Protein AF-A0A8H8UAR2-F1 (afdb_monomer)

Organism: NCBI:txid602034

Sequence (185 aa):
MPRSSLPTLIGLRATTAPVPSLASTFLISNFIYAYVILSTRFIKRRYEFDHNDSPREDVASMGREGKLSAQQLAMVKRWEGAHTNAVEGYTVFVAGVLLGLHAGVPTQTLNGLMAIYSLARIGFGISYIAIQSKEKSWLRTLFWWTGNISCITMMVRAGKKIIGIEHSSSVTEDDSMIQRKTQKM

Foldseek 3Di:
DDDDDPCQQQQVDDDPDAHDACLVVLLVVLCCVQVPVLDLQVVCVVLVQCDPVCNPCSLVVCVVVVSDDPVSSVLSVLSVVLNVLSVVLSVLQNVLLVLLVVLVPRRNLSSNLSVQLVVLSVQLNCLSRPDPDPVSNCSNVVSSVSNNVSSVVSNVSSVCSVVCVVVVVVVVVVVVVVVVVVVVD

InterPro domains:
  IPR001129 Membrane-associated, eicosanoid/glutathione metabolism (MAPEG) protein [PF01124] (31-158)
  IPR023352 Membrane associated eicosanoid/glutathione metabolism-like domain superfamily [G3DSA:1.20.120.550] (19-160)
  IPR023352 Membrane associated eicosanoid/glutathione metabolism-like domain superfamily [SSF161084] (25-157)

Nearest PDB structures (foldseek):
  5bqg-assembly1_A  TM=6.633E-01  e=1.495E-02  Homo sapiens
  4bpm-assembly1_A  TM=6.628E-01  e=1.721E-02  Homo sapiens
  6gy8-assembly2_B  TM=3.531E-01  e=3.633E+00  Xenorhabdus nematophila ATCC 19061

pLDDT: mean 86.18, std 12.28, range [48.06, 98.69]

Solvent-accessible surface area (backbone atoms only — not comparable to full-atom values): 10027 Å² total; per-residue (Å²): 130,90,79,78,52,70,51,42,47,37,49,78,36,93,73,91,67,92,58,76,74,50,61,68,60,52,55,53,50,51,45,45,43,25,67,54,70,37,35,52,61,64,61,29,50,76,69,75,54,64,46,88,90,50,66,82,49,42,74,67,51,39,76,75,70,63,83,50,55,74,67,55,49,53,42,53,53,30,35,45,53,41,19,55,53,35,50,60,50,44,55,53,42,52,52,16,50,53,44,16,59,72,43,63,46,59,42,33,59,52,30,27,35,54,50,49,25,52,54,18,52,53,52,21,44,52,39,45,52,72,56,83,51,77,88,62,49,58,55,29,53,51,23,49,48,52,24,51,52,30,27,51,49,33,40,53,53,13,50,36,43,70,74,42,54,62,61,54,54,57,51,54,51,51,53,53,52,52,54,57,55,64,74,73,112

Mean predicted aligned error: 8.56 Å

Radius of gyration: 22.48 Å; Cα contacts (8 Å, |Δi|>4): 171; chains: 1; bounding box: 52×40×75 Å

Secondary structure (DSSP, 8-state):
-PPPPHHHHTTSS--SSPPPP-HHHHHHHHHIIIIIIT-THHHHHHTT---SSSTTTHHHHHHHH--S-HHHHHHHHHHHHHHHHHHHHHHHHHHHHHHHHHTT--HHHHHHHHHHHHHHHHHHHHHHHH---GGGTHHHHHHHHHHHHHHHHHHHHHHHHHTTHHHHHHHHHHHHHHHHHHTT-

Structure (mmCIF, N/CA/C/O backbone):
data_AF-A0A8H8UAR2-F1
#
_entry.id   AF-A0A8H8UAR2-F1
#
loop_
_atom_site.group_PDB
_atom_site.id
_atom_site.type_symbol
_atom_site.label_atom_id
_atom_site.label_alt_id
_atom_site.label_comp_id
_atom_site.label_asym_id
_atom_site.label_entity_id
_atom_site.label_seq_id
_atom_site.pdbx_PDB_ins_code
_atom_site.Cartn_x
_atom_site.Cartn_y
_atom_site.Cartn_z
_atom_site.occupancy
_atom_site.B_iso_or_equiv
_atom_site.auth_seq_id
_atom_site.auth_comp_id
_atom_site.auth_asym_id
_atom_site.auth_atom_id
_atom_site.pdbx_PDB_model_num
ATOM 1 N N . MET A 1 1 ? -30.685 4.389 3.654 1.00 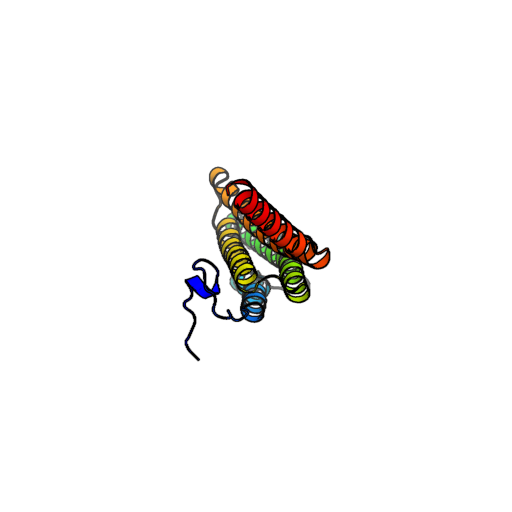48.06 1 MET A N 1
ATOM 2 C CA . MET A 1 1 ? -29.646 4.675 4.669 1.00 48.06 1 MET A CA 1
ATOM 3 C C . MET A 1 1 ? -28.873 5.915 4.240 1.00 48.06 1 MET A C 1
ATOM 5 O O . MET A 1 1 ? -28.516 5.981 3.066 1.00 48.06 1 MET A O 1
ATOM 9 N N . PRO A 1 2 ? -28.655 6.905 5.120 1.00 57.84 2 PRO A N 1
ATOM 10 C CA . PRO A 1 2 ? -27.836 8.071 4.791 1.00 57.84 2 PRO A CA 1
ATOM 11 C C . PRO A 1 2 ? -26.411 7.626 4.428 1.00 57.84 2 PRO A C 1
ATOM 13 O O . PRO A 1 2 ? -25.810 6.816 5.132 1.00 57.84 2 PRO A O 1
ATOM 16 N N . ARG A 1 3 ? -25.881 8.112 3.298 1.00 73.06 3 ARG A N 1
ATOM 17 C CA . ARG A 1 3 ? -24.515 7.803 2.852 1.00 73.06 3 ARG A CA 1
ATOM 18 C C . ARG A 1 3 ? -23.517 8.583 3.707 1.00 73.06 3 ARG A C 1
ATOM 20 O O . ARG A 1 3 ? -23.546 9.811 3.717 1.00 73.06 3 ARG A O 1
ATOM 27 N N . SER A 1 4 ? -22.624 7.885 4.404 1.00 80.12 4 SER A N 1
ATOM 28 C CA . SER A 1 4 ? -21.499 8.515 5.101 1.00 80.12 4 SER A CA 1
ATOM 29 C C . SER A 1 4 ? -20.566 9.195 4.093 1.00 80.12 4 SER A C 1
ATOM 31 O O . SER A 1 4 ? -20.253 8.629 3.046 1.00 80.12 4 SER A O 1
ATOM 33 N N . SER A 1 5 ? -20.110 10.411 4.403 1.00 87.00 5 SER A N 1
ATOM 34 C CA . SER A 1 5 ? -19.168 11.146 3.547 1.00 87.00 5 SER A CA 1
ATOM 35 C C . SER A 1 5 ? -17.786 10.475 3.507 1.00 87.00 5 SER A C 1
ATOM 37 O O . SER A 1 5 ? -17.386 9.840 4.485 1.00 87.00 5 SER A O 1
ATOM 39 N N . LEU A 1 6 ? -17.026 10.645 2.415 1.00 83.69 6 LEU A N 1
ATOM 40 C CA . LEU A 1 6 ? -15.691 10.045 2.270 1.00 83.69 6 LEU A CA 1
ATOM 41 C C . LEU A 1 6 ? -14.748 10.379 3.444 1.00 83.69 6 LEU A C 1
ATOM 43 O O . LEU A 1 6 ? -14.190 9.435 3.997 1.00 83.69 6 LEU A O 1
ATOM 47 N N . PRO A 1 7 ? -14.626 11.641 3.915 1.00 83.56 7 PRO A N 1
ATOM 48 C CA . PRO A 1 7 ? -13.791 11.960 5.077 1.00 83.56 7 PRO A CA 1
ATOM 49 C C . PRO A 1 7 ? -14.190 11.193 6.343 1.00 83.56 7 PRO A C 1
ATOM 51 O O . PRO A 1 7 ? -13.331 10.813 7.134 1.00 83.56 7 PRO A O 1
ATOM 54 N N . THR A 1 8 ? -15.483 10.917 6.531 1.00 80.69 8 THR A N 1
ATOM 55 C CA . THR A 1 8 ? -15.971 10.085 7.638 1.00 80.69 8 THR A CA 1
ATOM 56 C C . THR A 1 8 ? -15.565 8.624 7.456 1.00 80.69 8 THR A C 1
ATOM 58 O O . THR A 1 8 ? -15.069 8.011 8.401 1.00 80.69 8 THR A O 1
ATOM 61 N N . LEU A 1 9 ? -15.729 8.081 6.244 1.00 83.31 9 LEU A N 1
ATOM 62 C CA . LEU A 1 9 ? -15.425 6.684 5.927 1.00 83.31 9 LEU A CA 1
ATOM 63 C C . LEU A 1 9 ? -13.958 6.327 6.185 1.00 83.31 9 LEU A C 1
ATOM 65 O O . LEU A 1 9 ? -13.696 5.246 6.703 1.00 83.31 9 LEU A O 1
ATOM 69 N N . ILE A 1 10 ? -13.026 7.227 5.861 1.00 85.56 10 ILE A N 1
ATOM 70 C CA . ILE A 1 10 ? -11.576 7.005 6.021 1.00 85.56 10 ILE A CA 1
ATOM 71 C C . ILE A 1 10 ? -10.995 7.574 7.325 1.00 85.56 10 ILE A C 1
ATOM 73 O O . ILE A 1 10 ? -9.782 7.581 7.502 1.00 85.56 10 ILE A O 1
ATOM 77 N N . GLY A 1 11 ? -11.835 8.070 8.238 1.00 81.81 11 GLY A N 1
ATOM 78 C CA . GLY A 1 11 ? -11.387 8.518 9.561 1.00 81.81 11 GLY A CA 1
ATOM 79 C C . GLY A 1 11 ? -10.782 9.916 9.648 1.00 81.81 11 GLY A C 1
ATOM 80 O O . GLY A 1 11 ? -10.228 10.262 10.685 1.00 81.81 11 GLY A O 1
ATOM 81 N N . LEU A 1 12 ? -10.933 10.747 8.615 1.00 83.75 12 LEU A N 1
ATOM 82 C CA . LEU A 1 12 ? -10.554 12.166 8.657 1.00 83.75 12 LEU A CA 1
ATOM 83 C C . LEU A 1 12 ? -11.593 13.046 9.372 1.00 83.75 12 LEU A C 1
ATOM 85 O O . LEU A 1 12 ? -11.298 14.184 9.726 1.00 83.75 12 LEU A O 1
ATOM 89 N N . ARG A 1 13 ? -12.814 12.540 9.584 1.00 87.62 13 ARG A N 1
ATOM 90 C CA . ARG A 1 13 ? -13.872 13.218 10.345 1.00 87.62 13 ARG A CA 1
ATOM 91 C C . ARG A 1 13 ? -14.471 12.274 11.380 1.00 87.62 13 ARG A C 1
ATOM 93 O O . ARG A 1 13 ? -15.031 11.243 11.009 1.00 87.62 13 ARG A O 1
ATOM 100 N N . ALA A 1 14 ? -14.416 12.659 12.654 1.00 81.75 14 ALA A N 1
ATOM 101 C CA . ALA A 1 14 ? -15.037 11.908 13.741 1.00 81.75 14 ALA A CA 1
ATOM 102 C C . ALA A 1 14 ? -16.555 11.768 13.536 1.00 81.75 14 ALA A C 1
ATOM 104 O O . ALA A 1 14 ? -17.223 12.673 13.028 1.00 81.75 14 ALA A O 1
ATOM 105 N N . THR A 1 15 ? -17.102 10.619 13.924 1.00 82.75 15 THR A N 1
ATOM 106 C CA . THR A 1 15 ? -18.542 10.370 13.920 1.00 8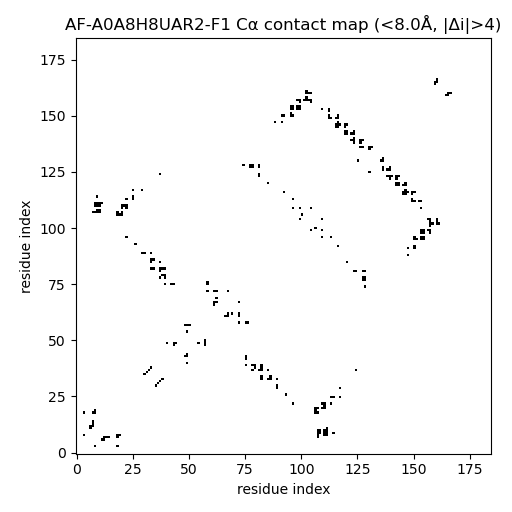2.75 15 THR A CA 1
ATOM 107 C C . THR A 1 15 ? -18.908 9.387 15.023 1.00 82.75 15 THR A C 1
ATOM 109 O O . THR A 1 15 ? -18.123 8.506 15.358 1.00 82.75 15 THR A O 1
ATOM 112 N N . THR A 1 16 ? -20.107 9.541 15.573 1.00 80.06 16 THR A N 1
ATOM 113 C CA . THR A 1 16 ? -20.726 8.575 16.489 1.00 80.06 16 THR A CA 1
ATOM 114 C C . THR A 1 16 ? -21.615 7.575 15.749 1.00 80.06 16 THR A C 1
ATOM 116 O O . THR A 1 16 ? -22.054 6.588 16.333 1.00 80.06 16 THR A O 1
ATOM 119 N N . ALA A 1 17 ? -2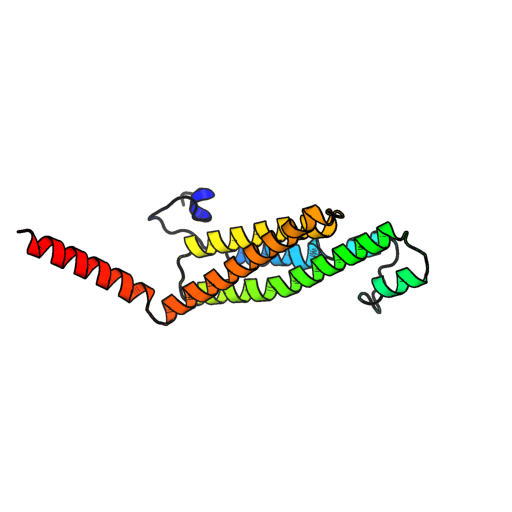1.884 7.811 14.459 1.00 83.31 17 ALA A N 1
ATOM 120 C CA . ALA A 1 17 ? -22.664 6.903 13.638 1.00 83.31 17 ALA A CA 1
ATOM 121 C C . ALA A 1 17 ? -21.827 5.671 13.246 1.00 83.31 17 ALA A C 1
ATOM 123 O O . ALA A 1 17 ? -20.627 5.805 12.985 1.00 83.31 17 ALA A O 1
ATOM 124 N N . PRO A 1 18 ? -22.442 4.480 13.132 1.00 83.19 18 PRO A N 1
ATOM 125 C CA . PRO A 1 18 ? -21.759 3.297 12.625 1.00 83.19 18 PRO A CA 1
ATOM 126 C C . PRO A 1 18 ? -21.147 3.546 11.239 1.00 83.19 18 PRO A C 1
ATOM 128 O O . PRO A 1 18 ? -21.834 3.978 10.311 1.00 83.19 18 PRO A O 1
ATOM 131 N N . VAL A 1 19 ? -19.851 3.261 11.095 1.00 89.25 19 VAL A N 1
ATOM 132 C CA . VAL A 1 19 ? -19.117 3.375 9.826 1.00 89.25 19 VAL A CA 1
ATOM 133 C C . VAL A 1 19 ? -18.970 1.981 9.210 1.00 89.25 19 VAL A C 1
ATOM 135 O O . VAL A 1 19 ? -18.472 1.081 9.893 1.00 89.25 19 VAL A O 1
ATOM 138 N N . PRO A 1 20 ? -19.369 1.770 7.941 1.00 92.38 20 PRO A N 1
ATOM 139 C CA . PRO A 1 20 ? -19.205 0.480 7.281 1.00 92.38 20 PRO A CA 1
ATOM 140 C C . PRO A 1 20 ? -17.726 0.159 7.027 1.00 92.38 20 PRO A C 1
ATOM 142 O O . PRO A 1 20 ? -16.903 1.048 6.779 1.00 92.38 20 PRO A O 1
ATOM 145 N N . SER A 1 21 ? -17.388 -1.130 7.067 1.00 94.62 21 SER A N 1
ATOM 146 C CA . SER A 1 21 ? -16.035 -1.600 6.757 1.00 94.62 21 SER A CA 1
ATOM 147 C C . SER A 1 21 ? -15.779 -1.560 5.259 1.00 94.62 21 SER A C 1
ATOM 149 O O . SER A 1 21 ? -16.590 -2.040 4.472 1.00 94.62 21 SER A O 1
ATOM 151 N N . LEU A 1 22 ? -14.630 -1.005 4.871 1.00 96.19 22 LEU A N 1
ATOM 152 C CA . LEU A 1 22 ? -14.168 -0.961 3.482 1.00 96.19 22 LEU A CA 1
ATOM 153 C C . LEU A 1 22 ? -13.131 -2.050 3.175 1.00 96.19 22 LEU A C 1
ATOM 155 O O . LEU A 1 22 ? -12.478 -1.999 2.133 1.00 96.19 22 LEU A O 1
ATOM 159 N N . ALA A 1 23 ? -12.964 -3.032 4.066 1.00 97.31 23 ALA A N 1
ATOM 160 C CA . ALA A 1 23 ? -11.901 -4.026 3.962 1.00 97.31 23 ALA A CA 1
ATOM 161 C C . ALA A 1 23 ? -11.918 -4.792 2.635 1.00 97.31 23 ALA A C 1
ATOM 163 O O . ALA A 1 23 ? -10.900 -4.827 1.951 1.00 97.31 23 ALA A O 1
ATOM 164 N N . SER A 1 24 ? -13.066 -5.336 2.218 1.00 97.44 24 SER A N 1
ATOM 165 C CA . SER A 1 24 ? -13.176 -6.063 0.944 1.00 97.44 24 SER A CA 1
ATOM 166 C C . SER A 1 24 ? -12.794 -5.187 -0.248 1.00 97.44 24 SER A C 1
ATOM 168 O O . SER A 1 24 ? -12.046 -5.625 -1.119 1.00 97.44 24 SER A O 1
ATOM 170 N N . THR A 1 25 ? -13.237 -3.926 -0.256 1.00 97.00 25 THR A N 1
ATOM 171 C CA . THR A 1 25 ? -12.891 -2.959 -1.304 1.00 97.00 25 THR A CA 1
ATOM 172 C C . THR A 1 25 ? -11.384 -2.752 -1.376 1.00 97.00 25 THR A C 1
ATOM 174 O O . THR A 1 25 ? -10.802 -2.855 -2.455 1.00 97.00 25 THR A O 1
ATOM 177 N N . PHE A 1 26 ? -10.726 -2.510 -0.241 1.00 98.31 26 PHE A N 1
ATOM 178 C CA . PHE A 1 26 ? -9.280 -2.301 -0.208 1.00 98.31 26 PHE A CA 1
ATOM 179 C C . PHE A 1 26 ? -8.471 -3.566 -0.515 1.00 98.31 26 PHE A C 1
ATOM 181 O O . PHE A 1 26 ? -7.459 -3.472 -1.209 1.00 98.31 26 PHE A O 1
ATOM 188 N N . LEU A 1 27 ? -8.909 -4.742 -0.059 1.00 98.62 27 LEU A N 1
ATOM 189 C CA . LEU A 1 27 ? -8.271 -6.025 -0.365 1.00 98.62 27 LEU A CA 1
ATOM 190 C C . LEU A 1 27 ? -8.308 -6.324 -1.867 1.00 98.62 27 LEU A C 1
ATOM 192 O O . LEU A 1 27 ? -7.272 -6.664 -2.438 1.00 98.62 27 LEU A O 1
ATOM 196 N N . ILE A 1 28 ? -9.465 -6.139 -2.512 1.00 98.50 28 ILE A N 1
ATOM 197 C CA . ILE A 1 28 ? -9.631 -6.334 -3.960 1.00 98.50 28 ILE A CA 1
ATOM 198 C C . ILE A 1 28 ? -8.832 -5.284 -4.737 1.00 98.50 28 ILE A C 1
ATOM 200 O O . ILE A 1 28 ? -8.112 -5.619 -5.674 1.00 98.50 28 ILE A O 1
ATOM 204 N N . SER A 1 29 ? -8.903 -4.015 -4.329 1.00 97.94 29 SER A N 1
ATOM 205 C CA . SER A 1 29 ? -8.221 -2.924 -5.036 1.00 97.94 29 SER A CA 1
ATOM 206 C C . SER A 1 29 ? -6.700 -3.090 -5.002 1.00 97.94 29 SER A C 1
ATOM 208 O O . SER A 1 29 ? -6.041 -2.941 -6.028 1.00 97.94 29 SER A O 1
ATOM 210 N N . ASN A 1 30 ? -6.133 -3.457 -3.847 1.00 98.25 30 ASN A N 1
ATOM 211 C CA . ASN A 1 30 ? -4.695 -3.706 -3.730 1.00 98.25 30 ASN A CA 1
ATOM 212 C C . ASN A 1 30 ? -4.267 -5.010 -4.414 1.00 98.25 30 ASN A C 1
ATOM 214 O O . ASN A 1 30 ? -3.155 -5.063 -4.935 1.00 98.25 30 ASN A O 1
ATOM 218 N N . PHE A 1 31 ? -5.141 -6.022 -4.486 1.00 98.25 31 PHE A N 1
ATOM 219 C CA . PHE A 1 31 ? -4.892 -7.210 -5.304 1.00 98.25 31 PHE A CA 1
ATOM 220 C C . PHE A 1 31 ? -4.763 -6.833 -6.782 1.00 98.25 31 PHE A C 1
ATOM 222 O O . PHE A 1 31 ? -3.753 -7.133 -7.412 1.00 98.25 31 PHE A O 1
ATOM 229 N N . ILE A 1 32 ? -5.751 -6.114 -7.324 1.00 97.62 32 ILE A N 1
ATOM 230 C CA . ILE A 1 32 ? -5.733 -5.653 -8.718 1.00 97.62 32 ILE A CA 1
ATOM 231 C C . ILE A 1 32 ? -4.491 -4.792 -8.967 1.00 97.62 32 ILE A C 1
ATOM 233 O O . ILE A 1 32 ? -3.793 -4.983 -9.960 1.00 97.62 32 ILE A O 1
ATOM 237 N N . TYR A 1 33 ? -4.158 -3.887 -8.047 1.00 96.44 33 TYR A N 1
ATOM 238 C CA . TYR A 1 33 ? -2.961 -3.064 -8.168 1.00 96.44 33 TYR A CA 1
ATOM 239 C C . TYR A 1 33 ? -1.670 -3.896 -8.246 1.00 96.44 33 TYR A C 1
ATOM 241 O O . TYR A 1 33 ? -0.880 -3.724 -9.175 1.00 96.44 33 TYR A O 1
ATOM 249 N N . ALA A 1 34 ? -1.461 -4.817 -7.301 1.00 96.00 34 ALA A N 1
ATOM 250 C CA . ALA A 1 34 ? -0.233 -5.601 -7.219 1.00 96.00 34 ALA A CA 1
ATOM 251 C C . ALA A 1 34 ? -0.116 -6.634 -8.350 1.00 96.00 34 ALA A C 1
ATOM 253 O O . ALA A 1 34 ? 0.927 -6.711 -8.997 1.00 96.00 34 ALA A O 1
ATOM 254 N N . TYR A 1 35 ? -1.178 -7.404 -8.601 1.00 94.81 35 TYR A N 1
ATOM 255 C CA . TYR A 1 35 ? -1.151 -8.565 -9.494 1.00 94.81 35 TYR A CA 1
ATOM 256 C C . TYR A 1 35 ? -1.514 -8.244 -10.942 1.00 94.81 35 TYR A C 1
ATOM 258 O O . TYR A 1 35 ? -1.079 -8.962 -11.842 1.00 94.81 35 TYR A O 1
ATOM 266 N N . VAL A 1 36 ? -2.285 -7.180 -11.182 1.00 93.38 36 VAL A N 1
ATOM 267 C CA . VAL A 1 36 ? -2.739 -6.807 -12.529 1.00 93.38 36 VAL A CA 1
ATOM 268 C C . VAL A 1 36 ? -2.015 -5.556 -13.010 1.00 93.38 36 VAL A C 1
ATOM 270 O O . VAL A 1 36 ? -1.267 -5.633 -13.978 1.00 93.38 36 VAL A O 1
ATOM 273 N N . ILE A 1 37 ? -2.170 -4.420 -12.326 1.00 93.44 37 ILE A N 1
ATOM 274 C CA . ILE A 1 37 ? -1.655 -3.124 -12.807 1.00 93.44 37 ILE A CA 1
ATOM 275 C C . ILE A 1 37 ? -0.126 -3.114 -12.869 1.00 93.44 37 ILE A C 1
ATOM 277 O O . ILE A 1 37 ? 0.451 -2.718 -13.878 1.00 93.44 37 ILE A O 1
ATOM 281 N N . LEU A 1 38 ? 0.545 -3.569 -11.808 1.00 92.81 38 LEU A N 1
ATOM 282 C CA . LEU A 1 38 ? 2.006 -3.630 -11.785 1.00 92.81 38 LEU A CA 1
ATOM 283 C C . LEU A 1 38 ? 2.583 -4.840 -12.524 1.00 92.81 38 LEU A C 1
ATOM 285 O O . LEU A 1 38 ? 3.802 -4.940 -12.627 1.00 92.81 38 LEU A O 1
ATOM 289 N N . SER A 1 39 ? 1.753 -5.736 -13.065 1.00 90.50 39 SER A N 1
ATOM 290 C CA . SER A 1 39 ? 2.240 -6.909 -13.787 1.00 90.50 39 SER A CA 1
ATOM 291 C C . SER A 1 39 ? 3.175 -6.512 -14.926 1.00 90.50 39 SER A C 1
ATOM 293 O O . SER A 1 39 ? 2.831 -5.705 -15.794 1.00 90.50 39 SER A O 1
ATOM 295 N N . THR A 1 40 ? 4.353 -7.132 -14.973 1.00 85.81 40 THR A N 1
ATOM 296 C CA . THR A 1 40 ? 5.304 -6.911 -16.066 1.00 85.81 40 THR A CA 1
ATOM 297 C C . THR A 1 40 ? 4.850 -7.543 -17.378 1.00 85.81 40 THR A C 1
ATOM 299 O O . THR A 1 40 ? 5.408 -7.223 -18.423 1.00 85.81 40 THR A O 1
ATOM 302 N N . ARG A 1 41 ? 3.805 -8.380 -17.377 1.00 83.75 41 ARG A N 1
ATOM 303 C CA . ARG A 1 41 ? 3.300 -9.026 -18.599 1.00 83.75 41 ARG A CA 1
ATOM 304 C C . ARG A 1 41 ? 2.916 -8.015 -19.676 1.00 83.75 41 ARG A C 1
ATOM 306 O O . ARG A 1 41 ? 3.240 -8.210 -20.840 1.00 83.75 41 ARG A O 1
ATOM 313 N N . PHE A 1 42 ? 2.300 -6.893 -19.304 1.00 83.12 42 PHE A N 1
ATOM 314 C CA . PHE A 1 42 ? 1.927 -5.863 -20.278 1.00 83.12 42 PHE A CA 1
ATOM 315 C C . PHE A 1 42 ? 3.143 -5.250 -20.975 1.00 83.12 42 PHE A C 1
ATOM 317 O O . PHE A 1 42 ? 3.144 -5.102 -22.197 1.00 83.12 42 PHE A O 1
ATOM 324 N N . ILE A 1 43 ? 4.196 -4.932 -20.215 1.00 82.25 43 ILE A N 1
ATOM 325 C CA . ILE A 1 43 ? 5.405 -4.333 -20.785 1.00 82.25 43 ILE A CA 1
ATOM 326 C C . ILE A 1 43 ? 6.223 -5.363 -21.578 1.00 82.25 43 ILE A C 1
ATOM 328 O O . ILE A 1 43 ? 6.735 -5.033 -22.644 1.00 82.25 43 ILE A O 1
ATOM 332 N N . LYS A 1 44 ? 6.273 -6.621 -21.122 1.00 82.56 44 LYS A N 1
ATOM 333 C CA . LYS A 1 44 ? 6.924 -7.732 -21.834 1.00 82.56 44 LYS A CA 1
ATOM 334 C C . LYS A 1 44 ? 6.252 -8.000 -23.183 1.00 82.56 44 LYS A C 1
ATOM 336 O O . LYS A 1 44 ? 6.936 -8.100 -24.196 1.00 82.56 44 LYS A O 1
ATOM 341 N N . ARG A 1 45 ? 4.913 -7.985 -23.231 1.00 84.56 45 ARG A N 1
ATOM 342 C CA . ARG A 1 45 ? 4.145 -8.091 -24.485 1.00 84.56 45 ARG A CA 1
ATOM 343 C C . ARG A 1 45 ? 4.391 -6.922 -25.421 1.00 84.56 45 ARG A C 1
ATOM 345 O O . ARG A 1 45 ? 4.556 -7.128 -26.615 1.00 84.56 45 ARG A O 1
ATOM 352 N N . ARG A 1 46 ? 4.444 -5.695 -24.891 1.00 83.25 46 ARG A N 1
ATOM 353 C CA . ARG A 1 46 ? 4.683 -4.484 -25.695 1.00 83.25 46 ARG A CA 1
ATOM 354 C C . ARG A 1 46 ? 6.027 -4.510 -26.429 1.00 83.25 46 ARG A C 1
ATOM 356 O O . ARG A 1 46 ? 6.150 -3.859 -27.465 1.00 83.25 46 ARG A O 1
ATOM 363 N N . TYR A 1 47 ? 7.007 -5.207 -25.873 1.00 82.94 47 TYR A N 1
ATOM 364 C CA . TYR A 1 47 ? 8.345 -5.376 -26.430 1.00 82.94 47 TYR A CA 1
ATOM 365 C C . TYR A 1 47 ? 8.575 -6.777 -27.027 1.00 82.94 47 TYR A C 1
ATOM 367 O O . TYR A 1 47 ? 9.713 -7.112 -27.336 1.00 82.94 47 TYR A O 1
ATOM 375 N N . GLU A 1 48 ? 7.514 -7.577 -27.177 1.00 82.25 48 GLU A N 1
ATOM 376 C CA . GLU A 1 48 ? 7.529 -8.869 -27.879 1.00 82.25 48 GLU A CA 1
ATOM 377 C C . GLU A 1 48 ? 8.498 -9.908 -27.286 1.00 82.25 48 GLU A C 1
ATOM 379 O O . GLU A 1 48 ? 9.119 -10.683 -28.007 1.00 82.25 48 GLU A O 1
ATOM 384 N N . PHE A 1 49 ? 8.618 -9.943 -25.954 1.00 76.56 49 PHE A N 1
ATOM 385 C CA . PHE A 1 49 ? 9.458 -10.926 -25.252 1.00 76.56 49 PHE A CA 1
ATOM 386 C C . PHE A 1 49 ? 8.763 -11.601 -24.057 1.00 76.56 49 PHE A C 1
ATOM 388 O O . PHE A 1 49 ? 9.423 -12.095 -23.153 1.00 76.56 49 PHE A O 1
ATOM 395 N N . ASP A 1 50 ? 7.428 -11.599 -24.023 1.00 77.25 50 ASP A N 1
ATOM 396 C CA . ASP A 1 50 ? 6.638 -12.319 -23.010 1.00 77.25 50 ASP A CA 1
ATOM 397 C C . ASP A 1 50 ? 6.604 -13.818 -23.346 1.00 77.25 50 ASP A C 1
ATOM 399 O O . ASP A 1 50 ? 5.715 -14.255 -24.083 1.00 77.25 50 ASP A O 1
ATOM 403 N N . HIS A 1 51 ? 7.560 -14.599 -22.831 1.00 76.25 51 HIS A N 1
ATOM 404 C CA . HIS A 1 51 ? 7.539 -16.053 -22.981 1.00 76.25 51 HIS A CA 1
ATOM 405 C C . HIS A 1 51 ? 6.896 -16.699 -21.747 1.00 76.25 51 HIS A C 1
ATOM 407 O O . HIS A 1 51 ? 7.219 -16.413 -20.592 1.00 76.25 51 HIS A O 1
ATOM 413 N N . ASN A 1 52 ? 5.908 -17.562 -21.980 1.00 74.38 52 ASN A N 1
ATOM 414 C CA . ASN A 1 52 ? 5.117 -18.144 -20.893 1.00 74.38 52 ASN A CA 1
ATOM 415 C C . ASN A 1 52 ? 5.761 -19.405 -20.282 1.00 74.38 52 ASN A C 1
ATOM 417 O O . ASN A 1 52 ? 5.265 -19.904 -19.275 1.00 74.38 52 ASN A O 1
ATOM 421 N N . ASP A 1 53 ? 6.838 -19.912 -20.882 1.00 74.62 53 ASP A N 1
ATOM 422 C CA . ASP A 1 53 ? 7.657 -21.035 -20.413 1.00 74.62 53 ASP A CA 1
ATOM 423 C C . ASP A 1 53 ? 8.565 -20.640 -19.235 1.00 74.62 53 ASP A C 1
ATOM 425 O O . ASP A 1 53 ? 8.641 -21.372 -18.249 1.00 74.62 53 ASP A O 1
ATOM 429 N N . SER A 1 54 ? 9.177 -19.454 -19.279 1.00 68.88 54 SER A N 1
ATOM 430 C CA . SER A 1 54 ? 10.046 -18.938 -18.211 1.00 68.88 54 SER A CA 1
ATOM 431 C C . SER A 1 54 ? 9.902 -17.420 -17.992 1.00 68.88 54 SER A C 1
ATOM 433 O O . SER A 1 54 ? 10.876 -16.670 -18.086 1.00 68.88 54 SER A O 1
ATOM 435 N N . PRO A 1 55 ? 8.714 -16.929 -17.582 1.00 68.06 55 PRO A N 1
ATOM 436 C CA . PRO A 1 55 ? 8.404 -15.495 -17.543 1.00 68.06 55 PRO A CA 1
ATOM 437 C C . PRO A 1 55 ? 9.272 -14.677 -16.575 1.00 68.06 55 PRO A C 1
ATOM 439 O O . PRO A 1 55 ? 9.305 -13.450 -16.659 1.00 68.06 55 PRO A O 1
ATOM 442 N N . ARG A 1 56 ? 9.951 -15.315 -15.612 1.00 71.19 56 ARG A N 1
ATOM 443 C CA . ARG A 1 56 ? 10.879 -14.646 -14.677 1.00 71.19 56 ARG A CA 1
ATOM 444 C C . ARG A 1 56 ? 12.297 -14.512 -15.236 1.00 71.19 56 ARG A C 1
ATOM 446 O O . ARG A 1 56 ? 13.049 -13.670 -14.761 1.00 71.19 56 ARG A O 1
ATOM 453 N N . GLU A 1 57 ? 12.655 -15.318 -16.230 1.00 74.81 57 GLU A N 1
ATOM 454 C CA . GLU A 1 57 ? 13.997 -15.336 -16.818 1.00 74.81 57 GLU A CA 1
ATOM 455 C C . GLU A 1 57 ? 14.114 -14.396 -18.023 1.00 74.81 57 GLU A C 1
ATOM 457 O O . GLU A 1 57 ? 15.206 -13.902 -18.305 1.00 74.81 57 GLU A O 1
ATOM 462 N N . ASP A 1 58 ? 12.983 -14.049 -18.644 1.00 72.25 58 ASP A N 1
ATOM 463 C CA . ASP A 1 58 ? 12.862 -13.120 -19.774 1.00 72.25 58 ASP A CA 1
ATOM 464 C C . ASP A 1 58 ? 13.643 -11.807 -19.593 1.00 72.25 58 ASP A C 1
ATOM 466 O O . ASP A 1 58 ? 14.329 -11.327 -20.491 1.00 72.25 58 ASP A O 1
ATOM 470 N N . VAL A 1 59 ? 13.590 -11.187 -18.412 1.00 72.94 59 VAL A N 1
ATOM 471 C CA . VAL A 1 59 ? 14.281 -9.901 -18.188 1.00 72.94 59 VAL A CA 1
ATOM 472 C C . VAL A 1 59 ? 15.801 -10.085 -18.101 1.00 72.94 59 VAL A C 1
ATOM 474 O O . VAL A 1 59 ? 16.565 -9.181 -18.455 1.00 72.94 59 VAL A O 1
ATOM 477 N N . ALA A 1 60 ? 16.261 -11.249 -17.640 1.00 71.75 60 ALA A N 1
ATOM 478 C CA . ALA A 1 60 ? 17.677 -11.580 -17.541 1.00 71.75 60 ALA A CA 1
ATOM 479 C C . ALA A 1 60 ? 18.262 -12.026 -18.893 1.00 71.75 60 ALA A C 1
ATOM 481 O O . ALA A 1 60 ? 19.402 -11.673 -19.204 1.00 71.75 60 ALA A O 1
ATOM 482 N N . SER A 1 61 ? 17.495 -12.752 -19.716 1.00 68.31 61 SER A N 1
ATOM 483 C CA . SER A 1 61 ? 17.908 -13.191 -21.057 1.00 68.31 61 SER A CA 1
ATOM 484 C C . SER A 1 61 ? 18.027 -12.026 -22.044 1.00 68.31 61 SER A C 1
ATOM 486 O O . SER A 1 61 ? 19.026 -11.932 -22.754 1.00 68.31 61 SER A O 1
ATOM 488 N N . MET A 1 62 ? 17.105 -11.062 -22.007 1.00 66.62 62 MET A N 1
ATOM 489 C CA . MET A 1 62 ? 17.062 -9.942 -22.960 1.00 66.62 62 MET A CA 1
ATOM 490 C C . MET A 1 62 ? 18.267 -8.997 -22.888 1.00 66.62 62 MET A C 1
ATOM 492 O O . MET A 1 62 ? 18.647 -8.395 -23.893 1.00 66.62 62 MET A O 1
ATOM 496 N N . GLY A 1 63 ? 18.913 -8.886 -21.722 1.00 60.91 63 GLY A N 1
ATOM 497 C CA . GLY A 1 63 ? 20.173 -8.147 -21.597 1.00 60.91 63 GLY A CA 1
ATOM 498 C C . GLY A 1 63 ? 21.338 -8.786 -22.358 1.00 60.91 63 GLY A C 1
ATOM 499 O O . GLY A 1 63 ? 22.298 -8.091 -22.673 1.00 60.91 63 GLY A O 1
ATOM 500 N N . ARG A 1 64 ? 21.244 -10.086 -22.664 1.00 61.78 64 ARG A N 1
ATOM 501 C CA . ARG A 1 64 ? 22.238 -10.844 -23.436 1.00 61.78 64 ARG A CA 1
ATOM 502 C C . ARG A 1 64 ? 21.926 -10.843 -24.932 1.00 61.78 64 ARG A C 1
ATOM 504 O O . ARG A 1 64 ? 22.847 -10.836 -25.735 1.00 61.78 64 ARG A O 1
ATOM 511 N N . GLU A 1 65 ? 20.645 -10.810 -25.295 1.00 67.56 65 GLU A N 1
ATOM 512 C CA . GLU A 1 65 ? 20.185 -10.858 -26.692 1.00 67.56 65 GLU A CA 1
ATOM 513 C C . GLU A 1 65 ? 20.205 -9.498 -27.412 1.00 67.56 65 GLU A C 1
ATOM 515 O O . GLU A 1 65 ? 20.017 -9.445 -28.622 1.00 67.56 65 GLU A O 1
ATOM 520 N N . GLY A 1 66 ? 20.399 -8.382 -26.697 1.00 66.25 66 GLY A N 1
ATOM 521 C CA . GLY A 1 66 ? 20.522 -7.046 -27.304 1.00 66.25 66 GLY A CA 1
ATOM 522 C C . GLY A 1 66 ? 19.228 -6.472 -27.904 1.00 66.25 66 GLY A C 1
ATOM 523 O O . GLY A 1 66 ? 19.257 -5.407 -28.514 1.00 66.25 66 GLY A O 1
ATOM 524 N N . LYS A 1 67 ? 18.084 -7.138 -27.708 1.00 73.31 67 LYS A N 1
ATOM 525 C CA . LYS A 1 67 ? 16.766 -6.736 -28.238 1.00 73.31 67 LYS A CA 1
ATOM 526 C C . LYS A 1 67 ? 16.193 -5.451 -27.616 1.00 73.31 67 LYS A C 1
ATOM 528 O O . LYS A 1 67 ? 15.327 -4.820 -28.213 1.00 73.31 67 LYS A O 1
ATOM 533 N N . LEU A 1 68 ? 16.646 -5.062 -26.421 1.00 81.50 68 LEU A N 1
ATOM 534 C CA . LEU A 1 68 ? 16.233 -3.829 -25.738 1.00 81.50 68 LEU A CA 1
ATOM 535 C C . LEU A 1 68 ? 17.408 -2.865 -25.604 1.00 81.50 68 LEU A C 1
ATOM 537 O O . LEU A 1 68 ? 18.527 -3.277 -25.298 1.00 81.50 68 LEU A O 1
ATOM 541 N N . SER A 1 69 ? 17.136 -1.562 -25.708 1.00 85.81 69 SER A N 1
ATOM 542 C CA . SER A 1 69 ? 18.117 -0.554 -25.310 1.00 85.81 69 SER A CA 1
ATOM 543 C C . SER A 1 69 ? 18.427 -0.669 -23.813 1.00 85.81 69 SER A C 1
ATOM 545 O O . SER A 1 69 ? 17.584 -1.087 -23.011 1.00 85.81 69 SER A O 1
ATOM 547 N N . ALA A 1 70 ? 19.620 -0.236 -23.397 1.00 84.69 70 ALA A N 1
ATOM 548 C CA . ALA A 1 70 ? 20.011 -0.258 -21.985 1.00 84.69 70 ALA A CA 1
ATOM 549 C C . ALA A 1 70 ? 18.997 0.476 -21.082 1.00 84.69 70 ALA A C 1
ATOM 551 O O . ALA A 1 70 ? 18.710 0.038 -19.965 1.00 84.69 70 ALA A O 1
ATOM 552 N N . GLN A 1 71 ? 18.399 1.562 -21.584 1.00 85.12 71 GLN A N 1
ATOM 553 C CA . GLN A 1 71 ? 17.383 2.326 -20.864 1.00 85.12 71 GLN A CA 1
ATOM 554 C C . GLN A 1 71 ? 16.059 1.559 -20.735 1.00 85.12 71 GLN A C 1
ATOM 556 O O . GLN A 1 71 ? 15.465 1.548 -19.653 1.00 85.12 71 GLN A O 1
ATOM 561 N N . GLN A 1 72 ? 15.611 0.896 -21.807 1.00 86.00 72 GLN A N 1
ATOM 562 C CA . GLN A 1 72 ? 14.404 0.065 -21.794 1.00 86.00 72 GLN A CA 1
ATOM 563 C C . GLN A 1 72 ? 14.572 -1.116 -20.838 1.00 86.00 72 GLN A C 1
ATOM 565 O O . GLN A 1 72 ? 13.721 -1.336 -19.977 1.00 86.00 72 GLN A O 1
ATOM 570 N N . LEU A 1 73 ? 15.708 -1.814 -20.910 1.00 86.31 73 LEU A N 1
ATOM 571 C CA . LEU A 1 73 ? 16.026 -2.916 -20.007 1.00 86.31 73 LEU A CA 1
ATOM 572 C C . LEU A 1 73 ? 16.040 -2.459 -18.541 1.00 86.31 73 LEU A C 1
ATOM 574 O O . LEU A 1 73 ? 15.473 -3.124 -17.673 1.00 86.31 73 LEU A O 1
ATOM 578 N N . ALA A 1 74 ? 16.642 -1.303 -18.249 1.00 86.88 74 ALA A N 1
ATOM 579 C CA . ALA A 1 74 ? 16.654 -0.746 -16.900 1.00 86.88 74 ALA A CA 1
ATOM 580 C C . ALA A 1 74 ? 15.242 -0.389 -16.400 1.00 86.88 74 ALA A C 1
ATOM 582 O O . ALA A 1 74 ? 14.938 -0.597 -15.226 1.00 86.88 74 ALA A O 1
ATOM 583 N N . MET A 1 75 ? 14.369 0.126 -17.272 1.00 87.69 75 MET A N 1
ATOM 584 C CA . MET A 1 75 ? 12.971 0.407 -16.934 1.00 87.69 75 MET A CA 1
ATOM 585 C C . MET A 1 75 ? 12.188 -0.874 -16.635 1.00 87.69 75 MET A C 1
ATOM 587 O O . MET A 1 75 ? 11.515 -0.933 -15.607 1.00 87.69 75 MET A 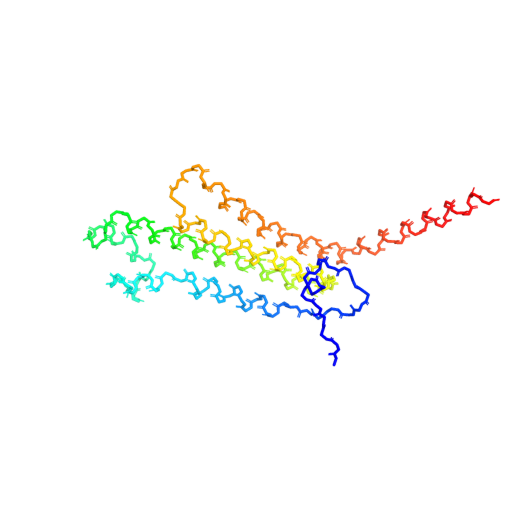O 1
ATOM 591 N N . VAL A 1 76 ? 12.313 -1.907 -17.474 1.00 88.50 76 VAL A N 1
ATOM 592 C CA . VAL A 1 76 ? 11.657 -3.206 -17.255 1.00 88.50 76 VAL A CA 1
ATOM 593 C C . VAL A 1 76 ? 12.108 -3.822 -15.928 1.00 88.50 76 VAL A C 1
ATOM 595 O O . VAL A 1 76 ? 11.263 -4.242 -15.141 1.00 88.50 76 VAL A O 1
ATOM 598 N N . LYS A 1 77 ? 13.412 -3.789 -15.618 1.00 88.12 77 LYS A N 1
ATOM 599 C CA . LYS A 1 77 ? 13.946 -4.256 -14.324 1.00 88.12 77 LYS A CA 1
ATOM 600 C C . LYS A 1 77 ? 13.354 -3.497 -13.135 1.00 88.12 77 LYS A C 1
ATOM 602 O O . LYS A 1 77 ? 13.029 -4.099 -12.114 1.00 88.12 77 LYS A O 1
ATOM 607 N N . ARG A 1 78 ? 13.190 -2.173 -13.248 1.00 89.81 78 ARG A N 1
ATOM 608 C CA . ARG A 1 78 ? 12.535 -1.371 -12.200 1.00 89.81 78 ARG A CA 1
ATOM 609 C C . ARG A 1 78 ? 11.064 -1.747 -12.034 1.00 89.81 78 ARG A C 1
ATOM 611 O O . ARG A 1 78 ? 10.600 -1.847 -10.903 1.00 89.81 78 ARG A O 1
ATOM 618 N N . TRP A 1 79 ? 10.356 -1.988 -13.134 1.00 90.75 79 TRP A N 1
ATOM 619 C CA . TRP A 1 79 ? 8.960 -2.425 -13.113 1.00 90.75 79 TRP A CA 1
ATOM 620 C C . TRP A 1 79 ? 8.800 -3.797 -12.453 1.00 90.75 79 TRP A C 1
ATOM 622 O O . TRP A 1 79 ? 7.924 -3.978 -11.612 1.00 90.75 79 TRP A O 1
ATOM 632 N N . GLU A 1 80 ? 9.686 -4.741 -12.770 1.00 90.19 80 GLU A N 1
ATOM 633 C CA . GLU A 1 80 ? 9.709 -6.064 -12.143 1.00 90.19 80 GLU A CA 1
ATOM 634 C C . GLU A 1 80 ? 9.977 -5.975 -10.642 1.00 90.19 80 GLU A C 1
ATOM 636 O O . GLU A 1 80 ? 9.236 -6.555 -9.851 1.00 90.19 80 GLU A O 1
ATOM 641 N N . GLY A 1 81 ? 10.951 -5.157 -10.231 1.00 90.88 81 GLY A N 1
ATOM 642 C CA . GLY A 1 81 ? 11.190 -4.879 -8.816 1.00 90.88 81 GLY A CA 1
ATOM 643 C C . GLY A 1 81 ? 9.975 -4.261 -8.113 1.00 90.88 81 GLY A C 1
ATOM 644 O O . GLY A 1 81 ? 9.647 -4.648 -6.991 1.00 90.88 81 GLY A O 1
ATOM 645 N N . ALA A 1 82 ? 9.269 -3.336 -8.771 1.00 92.69 82 ALA A N 1
ATOM 646 C CA . ALA A 1 82 ? 8.055 -2.729 -8.229 1.00 92.69 82 ALA A CA 1
ATOM 647 C C . ALA A 1 82 ? 6.914 -3.751 -8.070 1.00 92.69 82 ALA A C 1
ATOM 649 O O . ALA A 1 82 ? 6.239 -3.749 -7.037 1.00 92.69 82 ALA A O 1
ATOM 650 N N . HIS A 1 83 ? 6.725 -4.634 -9.056 1.00 94.25 83 HIS A N 1
ATOM 651 C CA . HIS A 1 83 ? 5.732 -5.707 -9.024 1.00 94.25 83 HIS A CA 1
ATOM 652 C C . HIS A 1 83 ? 5.996 -6.695 -7.887 1.00 94.25 83 HIS A C 1
ATOM 654 O O . HIS A 1 83 ? 5.126 -6.889 -7.040 1.00 94.25 83 HIS A O 1
ATOM 660 N N . THR A 1 84 ? 7.208 -7.255 -7.818 1.00 93.31 84 THR A N 1
ATOM 661 C CA . THR A 1 84 ? 7.596 -8.213 -6.772 1.00 93.31 84 THR A CA 1
ATOM 662 C C . THR A 1 84 ? 7.399 -7.615 -5.383 1.00 93.31 84 THR A C 1
ATOM 664 O O . THR A 1 84 ? 6.746 -8.216 -4.533 1.00 93.31 84 THR A O 1
ATOM 667 N N . ASN A 1 85 ? 7.834 -6.369 -5.177 1.00 94.94 85 ASN A N 1
ATOM 668 C CA . ASN A 1 85 ? 7.645 -5.687 -3.900 1.00 94.94 85 ASN A CA 1
ATOM 669 C C . ASN A 1 85 ? 6.160 -5.455 -3.557 1.00 94.94 85 ASN A C 1
ATOM 671 O O . ASN A 1 85 ? 5.787 -5.454 -2.385 1.00 94.94 85 ASN A O 1
ATOM 675 N N . ALA A 1 86 ? 5.303 -5.210 -4.553 1.00 95.69 86 ALA A N 1
ATOM 676 C CA . ALA A 1 86 ? 3.864 -5.063 -4.333 1.00 95.69 86 ALA A CA 1
ATOM 677 C C . ALA A 1 86 ? 3.198 -6.381 -3.954 1.00 95.69 86 ALA A C 1
ATOM 679 O O . ALA A 1 86 ? 2.346 -6.377 -3.070 1.00 95.69 86 ALA A O 1
ATOM 680 N N . VAL A 1 87 ? 3.622 -7.488 -4.559 1.00 96.06 87 VAL A N 1
ATOM 681 C CA . VAL A 1 87 ? 3.153 -8.834 -4.217 1.00 96.06 87 VAL A CA 1
ATOM 682 C C . VAL A 1 87 ? 3.564 -9.212 -2.790 1.00 96.06 87 VAL A C 1
ATOM 684 O O . VAL A 1 87 ? 2.713 -9.612 -2.001 1.00 96.06 87 VAL A O 1
ATOM 687 N N . GLU A 1 88 ? 4.828 -9.004 -2.415 1.00 95.12 88 GLU A N 1
ATOM 688 C CA . GLU A 1 88 ? 5.320 -9.260 -1.050 1.00 95.12 88 GLU A CA 1
ATOM 689 C C . GLU A 1 88 ? 4.591 -8.400 -0.008 1.00 95.12 88 GLU A C 1
ATOM 691 O O . GLU A 1 88 ? 4.104 -8.895 1.011 1.00 95.12 88 GLU A O 1
ATOM 696 N N . GLY A 1 89 ? 4.465 -7.098 -0.285 1.00 96.19 89 GLY A N 1
ATOM 697 C CA . GLY A 1 89 ? 3.784 -6.160 0.601 1.00 96.19 89 GLY A CA 1
ATOM 698 C C . GLY A 1 89 ? 2.284 -6.427 0.734 1.00 96.19 89 GLY A C 1
ATOM 699 O O . GLY A 1 89 ? 1.702 -6.081 1.766 1.00 96.19 89 GLY A O 1
ATOM 700 N N . TYR A 1 90 ? 1.645 -7.021 -0.279 1.00 98.12 90 TYR A N 1
ATOM 701 C CA . TYR A 1 90 ? 0.222 -7.362 -0.241 1.00 98.12 90 TYR A CA 1
ATOM 702 C C . TYR A 1 90 ? -0.074 -8.408 0.838 1.00 98.12 90 TYR A C 1
ATOM 704 O O . TYR A 1 90 ? -1.053 -8.270 1.565 1.00 98.12 90 TYR A O 1
ATOM 712 N N . THR A 1 91 ? 0.801 -9.397 1.025 1.00 97.19 91 THR A N 1
ATOM 713 C CA . THR A 1 91 ? 0.638 -10.426 2.064 1.00 97.19 91 THR A CA 1
ATOM 714 C C . THR A 1 91 ? 0.595 -9.820 3.468 1.00 97.19 91 THR A C 1
ATOM 716 O O . THR A 1 91 ? -0.296 -10.130 4.259 1.00 97.19 91 THR A O 1
ATOM 719 N N . VAL A 1 92 ? 1.512 -8.894 3.769 1.00 97.38 92 VAL A N 1
ATOM 720 C CA . VAL A 1 92 ? 1.558 -8.198 5.068 1.00 97.38 92 VAL A CA 1
ATOM 721 C C . VAL A 1 92 ? 0.314 -7.327 5.269 1.00 97.38 92 VAL A C 1
ATOM 723 O O . VAL A 1 92 ? -0.229 -7.253 6.372 1.00 97.38 92 VAL A O 1
ATOM 726 N N . PHE A 1 93 ? -0.169 -6.694 4.198 1.00 98.69 93 PHE A N 1
ATOM 727 C CA . PHE A 1 93 ? -1.402 -5.913 4.217 1.00 98.69 93 PHE A CA 1
ATOM 728 C C . PHE A 1 93 ? -2.628 -6.768 4.536 1.00 98.69 93 PHE A C 1
ATOM 730 O O . PHE A 1 93 ? -3.370 -6.438 5.459 1.00 98.69 93 PHE A O 1
ATOM 737 N N . VAL A 1 94 ? -2.801 -7.893 3.836 1.00 98.62 94 VAL A N 1
ATOM 738 C CA . VAL A 1 94 ? -3.885 -8.852 4.092 1.00 98.62 94 VAL A CA 1
ATOM 739 C C . VAL A 1 94 ? -3.850 -9.317 5.548 1.00 98.62 94 VAL A C 1
ATOM 741 O O . VAL A 1 94 ? -4.875 -9.261 6.224 1.00 98.62 94 VAL A O 1
ATOM 744 N N . ALA A 1 95 ? -2.676 -9.697 6.062 1.00 98.38 95 ALA A N 1
ATOM 745 C CA . ALA A 1 95 ? -2.523 -10.129 7.449 1.00 98.38 95 ALA A CA 1
ATOM 746 C C . ALA A 1 95 ? -2.945 -9.039 8.452 1.00 98.38 95 ALA A C 1
ATOM 748 O O . ALA A 1 95 ? -3.703 -9.316 9.380 1.00 98.38 95 ALA A O 1
ATOM 749 N N . GLY A 1 96 ? -2.511 -7.790 8.245 1.00 98.50 96 GLY A N 1
ATOM 750 C CA . GLY A 1 96 ? -2.878 -6.667 9.112 1.00 98.50 96 GLY A CA 1
ATOM 751 C C . GLY A 1 96 ? -4.377 -6.360 9.092 1.00 98.50 96 GLY A C 1
ATOM 752 O O . GLY A 1 96 ? -4.973 -6.155 10.150 1.00 98.50 96 GLY A O 1
ATOM 753 N N . VAL A 1 97 ? -4.998 -6.379 7.908 1.00 98.69 97 VAL A N 1
ATOM 754 C CA . VAL A 1 97 ? -6.443 -6.153 7.748 1.00 98.69 97 VAL A CA 1
ATOM 755 C C . VAL A 1 97 ? -7.245 -7.257 8.431 1.00 98.69 97 VAL A C 1
ATOM 757 O O . VAL A 1 97 ? -8.127 -6.955 9.233 1.00 98.69 97 VAL A O 1
ATOM 760 N N . LEU A 1 98 ? -6.936 -8.528 8.157 1.00 98.44 98 LEU A N 1
ATOM 761 C CA . LEU A 1 98 ? -7.677 -9.658 8.721 1.00 98.44 98 LEU A CA 1
ATOM 762 C C . LEU A 1 98 ? -7.523 -9.742 10.242 1.00 98.44 98 LEU A C 1
ATOM 764 O O . LEU A 1 98 ? -8.518 -9.941 10.936 1.00 98.44 98 LEU A O 1
ATOM 768 N N . LEU A 1 99 ? -6.315 -9.524 10.770 1.00 98.38 99 LEU A N 1
ATOM 769 C CA . LEU A 1 99 ? -6.085 -9.505 12.214 1.00 98.38 99 LEU A CA 1
ATOM 770 C C . LEU A 1 99 ? -6.829 -8.341 12.888 1.00 98.38 99 LEU A C 1
ATOM 772 O O . LEU A 1 99 ? -7.444 -8.525 13.936 1.00 98.38 99 LEU A O 1
ATOM 776 N N . GLY A 1 100 ? -6.826 -7.156 12.268 1.00 98.06 100 GLY A N 1
ATOM 777 C CA . GLY A 1 100 ? -7.574 -5.993 12.747 1.00 98.06 100 GLY A CA 1
ATOM 778 C C . GLY A 1 100 ? -9.086 -6.219 12.781 1.00 98.06 100 GLY A C 1
ATOM 779 O O . GLY A 1 100 ? -9.734 -5.868 13.768 1.00 98.06 100 GLY A O 1
ATOM 780 N N . LEU A 1 101 ? -9.640 -6.835 11.731 1.00 97.62 101 LEU A N 1
ATOM 781 C CA . LEU A 1 101 ? -11.053 -7.219 11.677 1.00 97.62 101 LEU A CA 1
ATOM 782 C C . LEU A 1 101 ? -11.389 -8.254 12.754 1.00 97.62 101 LEU A C 1
ATOM 784 O O . LEU A 1 101 ? -12.367 -8.079 13.476 1.00 97.62 101 LEU A O 1
ATOM 788 N N . HIS A 1 102 ? -10.567 -9.297 12.885 1.00 97.56 102 HIS A N 1
ATOM 789 C CA . HIS A 1 102 ? -10.764 -10.365 13.863 1.00 97.56 102 HIS A CA 1
ATOM 790 C C . HIS A 1 102 ? -10.754 -9.842 15.306 1.00 97.56 102 HIS A C 1
ATOM 792 O O . HIS A 1 102 ? -11.611 -10.211 16.101 1.00 97.56 102 HIS A O 1
ATOM 798 N N . ALA A 1 103 ? -9.832 -8.932 15.630 1.00 96.75 103 ALA A N 1
ATOM 799 C CA . ALA A 1 103 ? -9.728 -8.324 16.955 1.00 96.75 103 ALA A CA 1
ATOM 800 C C . ALA A 1 103 ? -10.792 -7.241 17.238 1.00 96.75 103 ALA A C 1
ATOM 802 O O . ALA A 1 103 ? -10.828 -6.690 18.337 1.00 96.75 103 ALA A O 1
ATOM 803 N N . GLY A 1 104 ? -11.628 -6.874 16.259 1.00 95.06 104 GLY A N 1
ATOM 804 C CA . GLY A 1 104 ? -12.633 -5.820 16.426 1.00 95.06 104 GLY A CA 1
ATOM 805 C C . GLY A 1 104 ? -12.034 -4.417 16.595 1.00 95.06 104 GLY A C 1
ATOM 806 O O . GLY A 1 104 ? -12.559 -3.595 17.358 1.00 95.06 104 GLY A O 1
ATOM 807 N N . VAL A 1 105 ? -10.913 -4.125 15.923 1.00 95.94 105 VAL A N 1
ATOM 808 C CA . VAL A 1 105 ? -10.356 -2.762 15.857 1.00 95.94 105 VAL A CA 1
ATOM 809 C C . VAL A 1 105 ? -11.398 -1.832 15.213 1.00 95.94 105 VAL A C 1
ATOM 811 O O . VAL A 1 105 ? -12.033 -2.238 14.237 1.00 95.94 105 VAL A O 1
ATOM 814 N N . PRO A 1 106 ? -11.599 -0.592 15.712 1.00 94.12 106 PRO A N 1
ATOM 815 C CA . PRO A 1 106 ? -12.621 0.303 15.174 1.00 94.12 106 PRO A CA 1
ATOM 816 C C . PRO A 1 106 ? -12.531 0.464 13.653 1.00 94.12 106 PRO A C 1
ATOM 818 O O . PRO A 1 106 ? -11.481 0.814 13.106 1.00 94.12 106 PRO A O 1
ATOM 821 N N . THR A 1 107 ? -13.657 0.253 12.969 1.00 94.56 107 THR A N 1
ATOM 822 C CA . THR A 1 107 ? -13.744 0.258 11.503 1.00 94.56 107 THR A CA 1
ATOM 823 C C . THR A 1 107 ? -13.195 1.534 10.877 1.00 94.56 107 THR A C 1
ATOM 825 O O . THR A 1 107 ? -12.472 1.484 9.886 1.00 94.56 107 THR A O 1
ATOM 828 N N . GLN A 1 108 ? -13.495 2.685 11.479 1.00 93.12 108 GLN A N 1
ATOM 829 C CA . GLN A 1 108 ? -13.010 3.975 11.004 1.00 93.12 108 GLN A CA 1
ATOM 830 C C . GLN A 1 108 ? -11.472 4.048 11.009 1.00 93.12 108 GLN A C 1
ATOM 832 O O . GLN A 1 108 ? -10.871 4.553 10.061 1.00 93.12 108 GLN A O 1
ATOM 837 N N . THR A 1 109 ? -10.828 3.491 12.039 1.00 94.62 109 THR A N 1
ATOM 838 C CA . THR A 1 109 ? -9.367 3.401 12.133 1.00 94.62 109 THR A CA 1
ATOM 839 C C . THR A 1 109 ? -8.794 2.470 11.069 1.00 94.62 109 THR A C 1
ATOM 841 O O . THR A 1 109 ? -7.831 2.839 10.398 1.00 94.62 109 THR A O 1
ATOM 844 N N . LEU A 1 110 ? -9.389 1.285 10.880 1.00 97.50 110 LEU A N 1
ATOM 845 C CA . LEU A 1 110 ? -8.941 0.346 9.847 1.00 97.50 110 LEU A CA 1
ATOM 846 C C . LEU A 1 110 ? -9.081 0.944 8.445 1.00 97.50 110 LEU A C 1
ATOM 848 O O . LEU A 1 110 ? -8.135 0.880 7.667 1.00 97.50 110 LEU A O 1
ATOM 852 N N . ASN A 1 111 ? -10.212 1.579 8.130 1.00 98.00 111 ASN A N 1
ATOM 853 C CA . ASN A 1 111 ? -10.428 2.228 6.835 1.00 98.00 111 ASN A CA 1
ATOM 854 C C . ASN A 1 111 ? -9.359 3.292 6.541 1.00 98.00 111 ASN A C 1
ATOM 856 O O . ASN A 1 111 ? -8.844 3.343 5.425 1.00 98.00 111 ASN A O 1
ATOM 860 N N . GLY A 1 112 ? -8.989 4.101 7.539 1.00 96.94 112 GLY A N 1
ATOM 861 C CA . GLY A 1 112 ? -7.915 5.086 7.404 1.00 96.94 112 GLY A CA 1
ATOM 862 C C . GLY A 1 112 ? -6.546 4.451 7.152 1.00 96.94 112 GLY A C 1
ATOM 863 O O . GLY A 1 112 ? -5.840 4.851 6.229 1.00 96.94 112 GLY A O 1
ATOM 864 N N . LEU A 1 113 ? -6.182 3.414 7.913 1.00 98.38 113 LEU A N 1
ATOM 865 C CA . LEU A 1 113 ? -4.906 2.707 7.735 1.00 98.38 113 LEU A CA 1
ATOM 866 C C . LEU A 1 113 ? -4.823 1.993 6.378 1.00 98.38 113 LEU A C 1
ATOM 868 O O . LEU A 1 113 ? -3.786 2.052 5.719 1.00 98.38 113 LEU A O 1
ATOM 872 N N . MET A 1 114 ? -5.923 1.392 5.915 1.00 98.56 114 MET A N 1
ATOM 873 C CA . MET A 1 114 ? -6.004 0.786 4.583 1.00 98.56 114 MET A CA 1
ATOM 874 C C . MET A 1 114 ? -5.894 1.821 3.457 1.00 98.56 114 MET A C 1
ATOM 876 O O . MET A 1 114 ? -5.237 1.564 2.443 1.00 98.56 114 MET A O 1
ATOM 880 N N . ALA A 1 115 ? -6.481 3.008 3.636 1.00 98.25 115 ALA A N 1
ATOM 881 C CA . ALA A 1 115 ? -6.331 4.112 2.693 1.00 98.25 115 ALA A CA 1
ATOM 882 C C . ALA A 1 115 ? -4.873 4.595 2.619 1.00 98.25 115 ALA A C 1
ATOM 884 O O . ALA A 1 115 ? -4.332 4.728 1.520 1.00 98.25 115 ALA A O 1
ATOM 885 N N . ILE A 1 116 ? -4.216 4.782 3.772 1.00 98.38 116 ILE A N 1
ATOM 886 C CA . ILE A 1 116 ? -2.797 5.167 3.857 1.00 98.38 116 ILE A CA 1
ATOM 887 C C . ILE A 1 116 ? -1.915 4.141 3.143 1.00 98.38 116 ILE A C 1
ATOM 889 O O . ILE A 1 116 ? -1.099 4.530 2.308 1.00 98.38 116 ILE A O 1
ATOM 893 N N . TYR A 1 117 ? -2.107 2.845 3.417 1.00 98.56 117 TYR A N 1
ATOM 894 C CA . TYR A 1 117 ? -1.386 1.776 2.726 1.00 98.56 117 TYR A CA 1
ATOM 895 C C . TYR A 1 117 ? -1.528 1.904 1.206 1.00 98.56 117 TYR A C 1
ATOM 897 O O . TYR A 1 117 ? -0.533 1.958 0.486 1.00 98.56 117 TYR A O 1
ATOM 905 N N . SER A 1 118 ? -2.768 1.998 0.723 1.00 98.44 118 SER A N 1
ATOM 906 C CA . SER A 1 118 ? -3.078 1.991 -0.710 1.00 98.44 118 SER A CA 1
ATOM 907 C C . SER A 1 118 ? -2.443 3.181 -1.434 1.00 98.44 118 SER A C 1
ATOM 909 O O . SER A 1 118 ? -1.791 3.012 -2.464 1.00 98.44 118 SER A O 1
ATOM 911 N N . LEU A 1 119 ? -2.565 4.384 -0.864 1.00 97.88 119 LEU A N 1
ATOM 912 C CA . LEU A 1 119 ? -1.947 5.594 -1.411 1.00 97.88 119 LEU A CA 1
ATOM 913 C C . LEU A 1 119 ? -0.418 5.502 -1.397 1.00 97.88 119 LEU A C 1
ATOM 915 O O . LEU A 1 119 ? 0.231 5.857 -2.382 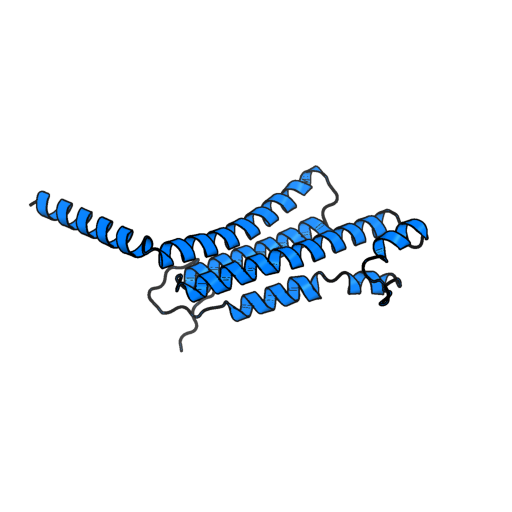1.00 97.88 119 LEU A O 1
ATOM 919 N N . ALA A 1 120 ? 0.160 4.966 -0.320 1.00 97.94 120 ALA A N 1
ATOM 920 C CA . ALA A 1 120 ? 1.594 4.741 -0.231 1.00 97.94 120 ALA A CA 1
ATOM 921 C C . ALA A 1 120 ? 2.081 3.739 -1.292 1.00 97.94 120 ALA A C 1
ATOM 923 O O . ALA A 1 120 ? 3.114 3.968 -1.916 1.00 97.94 120 ALA A O 1
ATOM 924 N N . ARG A 1 121 ? 1.331 2.666 -1.579 1.00 97.00 121 ARG A N 1
ATOM 925 C CA . ARG A 1 121 ? 1.686 1.699 -2.634 1.00 97.00 121 ARG A CA 1
ATOM 926 C C . ARG A 1 121 ? 1.633 2.305 -4.034 1.00 97.00 121 ARG A C 1
ATOM 928 O O . ARG A 1 121 ? 2.517 1.998 -4.838 1.00 97.00 121 ARG A O 1
ATOM 935 N N . ILE A 1 122 ? 0.658 3.171 -4.311 1.00 96.81 122 ILE A N 1
ATOM 936 C CA . ILE A 1 122 ? 0.575 3.922 -5.575 1.00 96.81 122 ILE A CA 1
ATOM 937 C C . ILE A 1 122 ? 1.788 4.853 -5.711 1.00 96.81 122 ILE A C 1
ATOM 939 O O . ILE A 1 122 ? 2.509 4.787 -6.707 1.00 96.81 122 ILE A O 1
ATOM 943 N N . GLY A 1 123 ? 2.073 5.654 -4.679 1.00 95.88 123 GLY A N 1
ATOM 944 C CA . GLY A 1 123 ? 3.232 6.551 -4.653 1.00 95.88 123 GLY A CA 1
ATOM 945 C C . GLY A 1 123 ? 4.562 5.807 -4.802 1.00 95.88 123 GLY A C 1
ATOM 946 O O . G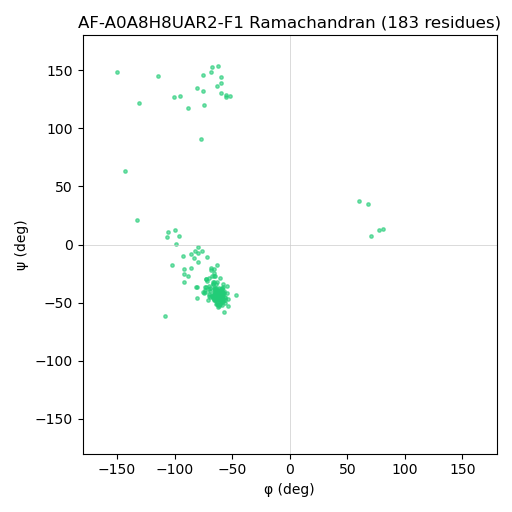LY A 1 123 ? 5.428 6.231 -5.570 1.00 95.88 123 GLY A O 1
ATOM 947 N N . PHE A 1 124 ? 4.703 4.655 -4.139 1.00 94.62 124 PHE A N 1
ATOM 948 C CA . PHE A 1 124 ? 5.865 3.777 -4.261 1.00 94.62 124 PHE A CA 1
ATOM 949 C C . PHE A 1 124 ? 6.049 3.279 -5.695 1.00 94.62 124 PHE A C 1
ATOM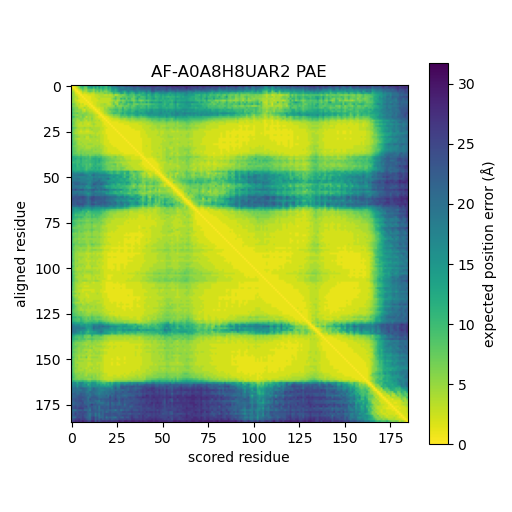 951 O O . PHE A 1 124 ? 7.143 3.418 -6.230 1.00 94.62 124 PHE A O 1
ATOM 958 N N . GLY A 1 125 ? 5.003 2.733 -6.328 1.00 93.62 125 GLY A N 1
ATOM 959 C CA . GLY A 1 125 ? 5.084 2.194 -7.690 1.00 93.62 125 GLY A CA 1
ATOM 960 C C . GLY A 1 125 ? 5.472 3.258 -8.716 1.00 93.62 125 GLY A C 1
ATOM 961 O O . GLY A 1 125 ? 6.414 3.054 -9.484 1.00 93.62 125 GLY A O 1
ATOM 962 N N . ILE A 1 126 ? 4.825 4.429 -8.660 1.00 92.44 126 ILE A N 1
ATOM 963 C CA . ILE A 1 126 ? 5.161 5.582 -9.512 1.00 92.44 126 ILE A CA 1
ATOM 964 C C . ILE A 1 126 ? 6.619 5.996 -9.292 1.00 92.44 126 ILE A C 1
ATOM 966 O O . ILE A 1 126 ? 7.380 6.122 -10.251 1.00 92.44 126 ILE A O 1
ATOM 970 N N . SER A 1 127 ? 7.029 6.154 -8.030 1.00 91.00 127 SER A N 1
ATOM 971 C CA . SER A 1 127 ? 8.396 6.551 -7.682 1.00 91.00 127 SER A CA 1
ATOM 972 C C . SER A 1 127 ? 9.426 5.532 -8.161 1.00 91.00 127 SER A C 1
ATOM 974 O O . SER A 1 127 ? 10.482 5.908 -8.654 1.00 91.00 127 SER A O 1
ATOM 976 N N . TYR A 1 128 ? 9.128 4.238 -8.052 1.00 88.06 128 TYR A N 1
ATOM 977 C CA . TYR A 1 128 ? 10.043 3.172 -8.447 1.00 88.06 128 TYR A CA 1
ATOM 978 C C . TYR A 1 128 ? 10.259 3.143 -9.962 1.00 88.06 128 TYR A C 1
ATOM 980 O O . TYR A 1 128 ? 11.386 2.986 -10.429 1.00 88.06 128 TYR A O 1
ATOM 988 N N . ILE A 1 129 ? 9.182 3.278 -10.735 1.00 86.62 129 ILE A N 1
ATOM 989 C CA . ILE A 1 129 ? 9.229 3.118 -12.189 1.00 86.62 129 ILE A CA 1
ATOM 990 C C . ILE A 1 129 ? 9.763 4.393 -12.859 1.00 86.62 129 ILE A C 1
ATOM 992 O O . ILE A 1 129 ? 10.648 4.309 -13.718 1.00 86.62 129 ILE A O 1
ATOM 996 N N . ALA A 1 130 ? 9.257 5.564 -12.455 1.00 85.38 130 ALA A N 1
ATOM 997 C CA . ALA A 1 130 ? 9.485 6.828 -13.156 1.00 85.38 130 ALA A CA 1
ATOM 998 C C . ALA A 1 130 ? 10.752 7.581 -12.714 1.00 85.38 130 ALA A C 1
ATOM 1000 O O . ALA A 1 130 ? 11.323 8.333 -13.506 1.00 85.38 130 ALA A O 1
ATOM 1001 N N . ILE A 1 131 ? 11.216 7.406 -11.473 1.00 84.81 131 ILE A N 1
ATOM 1002 C CA . ILE A 1 131 ? 12.347 8.180 -10.947 1.00 84.81 131 ILE A CA 1
ATOM 1003 C C . ILE A 1 131 ? 13.669 7.484 -11.276 1.00 84.81 131 ILE A C 1
ATOM 1005 O O . ILE A 1 131 ? 13.951 6.386 -10.805 1.00 84.81 131 ILE A O 1
ATOM 1009 N N . GLN A 1 132 ? 14.508 8.161 -12.062 1.00 78.00 132 GLN A N 1
ATOM 1010 C CA . GLN A 1 132 ? 15.856 7.698 -12.419 1.00 78.00 132 GLN A CA 1
ATOM 1011 C C . GLN A 1 132 ? 16.959 8.406 -11.617 1.00 78.00 132 GLN A C 1
ATOM 1013 O O . GLN A 1 132 ? 18.084 7.915 -11.552 1.00 78.00 132 GLN A O 1
ATOM 1018 N N . SER A 1 133 ? 16.659 9.551 -10.991 1.00 75.94 133 SER A N 1
ATOM 1019 C CA . SER A 1 133 ? 17.657 10.328 -10.257 1.00 75.94 133 SER A CA 1
ATOM 1020 C C . SER A 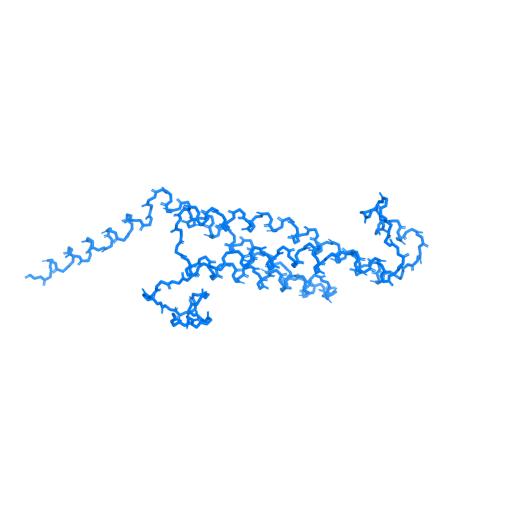1 133 ? 17.909 9.768 -8.856 1.00 75.94 133 SER A C 1
ATOM 1022 O O . SER A 1 133 ? 16.983 9.480 -8.092 1.00 75.94 133 SER A O 1
ATOM 1024 N N . LYS A 1 134 ? 19.192 9.671 -8.488 1.00 71.56 134 LYS A N 1
ATOM 1025 C CA . LYS A 1 134 ? 19.629 9.199 -7.166 1.00 71.56 134 LYS A CA 1
ATOM 1026 C C . LYS A 1 134 ? 19.066 10.074 -6.039 1.00 71.56 134 LYS A C 1
ATOM 1028 O O . LYS A 1 134 ? 18.610 9.547 -5.029 1.00 71.56 134 LYS A O 1
ATOM 1033 N N . GLU A 1 135 ? 18.993 11.384 -6.259 1.00 68.94 135 GLU A N 1
ATOM 1034 C CA . GLU A 1 135 ? 18.487 12.366 -5.290 1.00 68.94 135 GLU A CA 1
ATOM 1035 C C . GLU A 1 135 ? 16.992 12.248 -4.990 1.00 68.94 135 GLU A C 1
ATOM 1037 O O . GLU A 1 135 ? 16.571 12.610 -3.902 1.00 68.94 135 GLU A O 1
ATOM 1042 N N . LYS A 1 136 ? 16.172 11.731 -5.913 1.00 76.44 136 LYS A N 1
ATOM 1043 C CA . LYS A 1 136 ? 14.725 11.550 -5.683 1.00 76.44 136 LYS A CA 1
ATOM 1044 C C . LYS A 1 136 ? 14.372 10.115 -5.281 1.00 76.44 136 LYS A C 1
ATOM 1046 O O . LYS A 1 136 ? 13.210 9.811 -5.022 1.00 76.44 136 LYS A O 1
ATOM 1051 N N . SER A 1 137 ? 15.368 9.230 -5.183 1.00 78.38 137 SER A N 1
ATOM 1052 C CA . SER A 1 137 ? 15.169 7.817 -4.841 1.00 78.38 137 SER A CA 1
ATOM 1053 C C . SER A 1 137 ? 14.700 7.590 -3.397 1.00 78.38 137 SER A C 1
ATOM 1055 O O . SER A 1 137 ? 14.090 6.559 -3.116 1.00 78.38 137 SER A O 1
ATOM 1057 N N . TRP A 1 138 ? 14.899 8.557 -2.490 1.00 87.44 138 TRP A N 1
ATOM 1058 C CA . TRP A 1 138 ? 14.412 8.471 -1.107 1.00 87.44 138 TRP A CA 1
ATOM 1059 C C . TRP A 1 138 ? 12.879 8.483 -1.011 1.00 87.44 138 TRP A C 1
ATOM 1061 O O . TRP A 1 138 ? 12.339 7.915 -0.064 1.00 87.44 138 TRP A O 1
ATOM 1071 N N . LEU A 1 139 ? 12.166 9.039 -2.006 1.00 89.81 139 LEU A N 1
ATOM 1072 C CA . LEU A 1 139 ? 10.696 9.005 -2.062 1.00 89.81 139 LEU A CA 1
ATOM 1073 C C . LEU A 1 139 ? 10.171 7.569 -2.061 1.00 89.81 139 LEU A C 1
ATOM 1075 O O . LEU A 1 139 ? 9.191 7.259 -1.386 1.00 89.81 139 LEU A O 1
ATOM 1079 N N . ARG A 1 140 ? 10.875 6.662 -2.751 1.00 88.06 140 ARG A N 1
ATOM 1080 C CA . ARG A 1 140 ? 10.573 5.230 -2.720 1.00 88.06 140 ARG A CA 1
ATOM 1081 C C . ARG A 1 140 ? 10.642 4.694 -1.291 1.00 88.06 140 ARG A C 1
ATOM 1083 O O . ARG A 1 140 ? 9.735 3.993 -0.860 1.00 88.06 140 ARG A O 1
ATOM 1090 N N . THR A 1 141 ? 11.698 5.031 -0.559 1.00 91.50 141 THR A N 1
ATOM 1091 C CA . THR A 1 141 ? 11.888 4.591 0.828 1.00 91.50 141 THR A CA 1
ATOM 1092 C C . THR A 1 141 ? 10.809 5.155 1.746 1.00 91.50 141 THR A C 1
ATOM 1094 O O . THR A 1 141 ? 10.261 4.408 2.552 1.00 91.50 141 THR A O 1
ATOM 1097 N N . LEU A 1 142 ? 10.452 6.434 1.582 1.00 95.44 142 LEU A N 1
ATOM 1098 C CA . LEU A 1 142 ? 9.368 7.065 2.332 1.00 95.44 142 LEU A CA 1
ATOM 1099 C C . LEU A 1 142 ? 8.051 6.308 2.134 1.00 95.44 142 LEU A C 1
ATOM 1101 O O . LEU A 1 142 ? 7.486 5.808 3.101 1.00 95.44 142 LEU A O 1
ATOM 1105 N N . PHE A 1 143 ? 7.596 6.163 0.886 1.00 96.69 143 PHE A N 1
ATOM 1106 C CA . PHE A 1 143 ? 6.339 5.477 0.589 1.00 96.69 143 PHE A CA 1
ATOM 1107 C C . PHE A 1 143 ? 6.350 4.014 1.041 1.00 96.69 143 PHE A C 1
ATOM 1109 O O . PHE A 1 143 ? 5.346 3.509 1.546 1.00 96.69 143 PHE A O 1
ATOM 1116 N N . TRP A 1 144 ? 7.490 3.334 0.909 1.00 94.94 144 TRP A N 1
ATOM 1117 C CA . TRP A 1 144 ? 7.638 1.965 1.387 1.00 94.94 144 TRP A CA 1
ATOM 1118 C C . TRP A 1 144 ? 7.433 1.872 2.901 1.00 94.94 144 TRP A C 1
ATOM 1120 O O . TRP A 1 144 ? 6.628 1.060 3.361 1.00 94.94 144 TRP A O 1
ATOM 1130 N N . TRP A 1 145 ? 8.097 2.729 3.680 1.00 97.12 145 TRP A N 1
ATOM 1131 C CA . TRP A 1 145 ? 7.932 2.752 5.132 1.00 97.12 145 TRP A CA 1
ATOM 1132 C C . TRP A 1 145 ? 6.527 3.172 5.549 1.00 97.12 145 TRP A C 1
ATOM 1134 O O . TRP A 1 145 ? 5.957 2.528 6.423 1.00 97.12 145 TRP A O 1
ATOM 1144 N N . THR A 1 146 ? 5.923 4.170 4.899 1.00 98.00 146 THR A N 1
ATOM 1145 C CA . THR A 1 146 ? 4.534 4.574 5.172 1.00 98.00 146 THR A CA 1
ATOM 1146 C C . THR A 1 146 ? 3.567 3.398 5.016 1.00 98.00 146 THR A C 1
ATOM 1148 O O . THR A 1 146 ? 2.738 3.160 5.897 1.00 98.00 146 THR A O 1
ATOM 1151 N N . GLY A 1 147 ? 3.708 2.611 3.943 1.00 97.19 147 GLY A N 1
ATOM 1152 C CA . GLY A 1 147 ? 2.919 1.397 3.744 1.00 97.19 147 GLY A CA 1
ATOM 1153 C C . GLY A 1 147 ? 3.141 0.371 4.860 1.00 97.19 147 GLY A C 1
ATOM 1154 O O . GLY A 1 147 ? 2.182 -0.068 5.490 1.00 97.19 147 GLY A O 1
ATOM 1155 N N . ASN A 1 148 ? 4.392 0.033 5.174 1.00 97.12 148 ASN A N 1
ATOM 1156 C CA . ASN A 1 148 ? 4.700 -0.961 6.211 1.00 97.12 148 ASN A CA 1
ATOM 1157 C C . ASN A 1 148 ? 4.233 -0.533 7.611 1.00 97.12 148 ASN A C 1
ATOM 1159 O O . ASN A 1 148 ? 3.623 -1.327 8.325 1.00 97.12 148 ASN A O 1
ATOM 1163 N N . ILE A 1 149 ? 4.447 0.730 7.984 1.00 98.31 149 ILE A N 1
ATOM 1164 C CA . ILE A 1 149 ? 4.010 1.287 9.269 1.00 98.31 149 ILE A CA 1
ATOM 1165 C C . ILE A 1 149 ? 2.489 1.204 9.404 1.00 98.31 149 ILE A C 1
ATOM 1167 O O . ILE A 1 149 ? 1.997 0.880 10.485 1.00 98.31 149 ILE A O 1
ATOM 1171 N N . SER A 1 150 ? 1.728 1.431 8.328 1.00 98.25 150 SER A N 1
ATOM 1172 C CA . SER A 1 150 ? 0.269 1.281 8.373 1.00 98.25 150 SER A CA 1
ATOM 1173 C C . SER A 1 150 ? -0.159 -0.161 8.692 1.00 98.25 150 SER A C 1
ATOM 1175 O O . SER A 1 150 ? -1.018 -0.363 9.552 1.00 98.25 150 SER A O 1
ATOM 1177 N N . CYS A 1 151 ? 0.502 -1.168 8.105 1.00 98.25 151 CYS A N 1
ATOM 1178 C CA . CYS A 1 151 ? 0.238 -2.580 8.391 1.00 98.25 151 CYS A CA 1
ATOM 1179 C C . CYS A 1 151 ? 0.607 -2.953 9.828 1.00 98.25 151 CYS A C 1
ATOM 1181 O O . CYS A 1 151 ? -0.205 -3.545 10.538 1.00 98.25 151 CYS A O 1
ATOM 1183 N N . ILE A 1 152 ? 1.798 -2.548 10.277 1.00 98.12 152 ILE A N 1
ATOM 1184 C CA . ILE A 1 152 ? 2.263 -2.771 11.652 1.00 98.12 152 ILE A CA 1
ATOM 1185 C C . ILE A 1 152 ? 1.298 -2.116 12.642 1.00 98.12 152 ILE A C 1
ATOM 1187 O O . ILE A 1 152 ? 0.936 -2.720 13.645 1.00 98.12 152 ILE A O 1
ATOM 1191 N N . THR A 1 153 ? 0.806 -0.914 12.340 1.00 98.25 153 THR A N 1
ATOM 1192 C CA . THR A 1 153 ? -0.154 -0.211 13.198 1.00 98.25 153 THR A CA 1
ATOM 1193 C C . THR A 1 153 ? -1.476 -0.971 13.313 1.00 98.25 153 THR A C 1
ATOM 1195 O O . THR A 1 153 ? -2.016 -1.060 14.416 1.00 98.25 153 THR A O 1
ATOM 1198 N N . MET A 1 154 ? -1.989 -1.557 12.221 1.00 98.44 154 MET A N 1
ATOM 1199 C CA . MET A 1 154 ? -3.176 -2.425 12.280 1.00 98.44 154 MET A CA 1
ATOM 1200 C C . MET A 1 154 ? -2.936 -3.626 13.206 1.00 98.44 154 MET A C 1
ATOM 1202 O O . MET A 1 154 ? -3.756 -3.890 14.085 1.00 98.44 154 MET A O 1
ATOM 1206 N N . MET A 1 155 ? -1.786 -4.294 13.072 1.00 98.06 155 MET A N 1
ATOM 1207 C CA . MET A 1 155 ? -1.424 -5.456 13.893 1.00 98.06 155 MET A CA 1
ATOM 1208 C C . MET A 1 155 ? -1.233 -5.096 15.374 1.00 98.06 155 MET A C 1
ATOM 1210 O O . MET A 1 155 ? -1.744 -5.790 16.248 1.00 98.06 155 MET A O 1
ATOM 1214 N N . VAL A 1 156 ? -0.556 -3.985 15.676 1.00 97.62 156 VAL A N 1
ATOM 1215 C CA . VAL A 1 156 ? -0.346 -3.504 17.052 1.00 97.62 156 VAL A CA 1
ATOM 1216 C C . VAL A 1 156 ? -1.673 -3.148 17.715 1.00 97.62 156 VAL A C 1
ATOM 1218 O O . VAL A 1 156 ? -1.896 -3.507 18.870 1.00 97.62 156 VAL A O 1
ATOM 1221 N N . ARG A 1 157 ? -2.575 -2.462 17.001 1.00 97.06 157 ARG A N 1
ATOM 1222 C CA . ARG A 1 157 ? -3.913 -2.143 17.522 1.00 97.06 157 ARG A CA 1
ATOM 1223 C C . ARG A 1 157 ? -4.727 -3.404 17.786 1.00 97.06 157 ARG A C 1
ATOM 1225 O O . ARG A 1 157 ? -5.351 -3.506 18.836 1.00 97.06 157 ARG A O 1
ATOM 1232 N N . ALA A 1 158 ? -4.661 -4.379 16.885 1.00 97.38 158 ALA A N 1
ATOM 1233 C CA . ALA A 1 158 ? -5.301 -5.670 17.093 1.00 97.38 158 ALA A CA 1
ATOM 1234 C C . ALA A 1 158 ? -4.751 -6.385 18.338 1.00 97.38 158 ALA A C 1
ATOM 1236 O O . ALA A 1 158 ? -5.525 -6.806 19.192 1.00 97.38 158 ALA A O 1
ATOM 1237 N N . GLY A 1 159 ? -3.424 -6.436 18.498 1.00 96.31 159 GLY A N 1
ATOM 1238 C CA . GLY A 1 159 ? -2.777 -7.027 19.672 1.00 96.31 159 GLY A CA 1
ATOM 1239 C C . GLY A 1 159 ? -3.186 -6.350 20.983 1.00 96.31 159 GLY A C 1
ATOM 1240 O O . GLY A 1 159 ? -3.572 -7.029 21.931 1.00 96.31 159 GLY A O 1
ATOM 1241 N N . LYS A 1 160 ? -3.197 -5.010 21.026 1.00 94.88 160 LYS A N 1
ATOM 1242 C CA . LYS A 1 160 ? -3.673 -4.250 22.197 1.00 94.88 160 LYS A CA 1
ATOM 1243 C C . LYS A 1 160 ? -5.114 -4.585 22.564 1.00 94.88 160 LYS A C 1
ATOM 1245 O O . LYS A 1 160 ? -5.438 -4.626 23.750 1.00 94.88 160 LYS A O 1
ATOM 1250 N N . LYS A 1 161 ? -5.964 -4.824 21.566 1.00 93.19 161 LYS A N 1
ATOM 1251 C CA . LYS A 1 161 ? -7.365 -5.168 21.790 1.00 93.19 161 LYS A CA 1
ATOM 1252 C C . LYS A 1 161 ? -7.548 -6.596 22.293 1.00 93.19 161 LYS A C 1
ATOM 1254 O O . LYS A 1 161 ? -8.294 -6.798 23.242 1.00 93.19 161 LYS A O 1
ATOM 1259 N N . ILE A 1 162 ? -6.805 -7.550 21.733 1.00 93.06 162 ILE A N 1
ATOM 1260 C CA . ILE A 1 162 ? -6.800 -8.954 22.175 1.00 93.06 162 ILE A CA 1
ATOM 1261 C C . ILE A 1 162 ? -6.319 -9.075 23.629 1.00 93.06 162 ILE A C 1
ATOM 1263 O O . ILE A 1 162 ? -6.904 -9.818 24.408 1.00 93.06 162 ILE A O 1
ATOM 1267 N N . ILE A 1 163 ? -5.283 -8.320 24.011 1.00 92.25 163 ILE A N 1
ATOM 1268 C CA . ILE A 1 163 ? -4.714 -8.339 25.373 1.00 92.25 163 ILE A CA 1
ATOM 1269 C C . ILE A 1 163 ? -5.560 -7.495 26.358 1.00 92.25 163 ILE A C 1
ATOM 1271 O O . ILE A 1 163 ? -5.316 -7.504 27.559 1.00 92.25 163 ILE A O 1
ATOM 1275 N N . GLY A 1 164 ? -6.569 -6.756 25.880 1.00 80.25 164 GLY A N 1
ATOM 1276 C CA . GLY A 1 164 ? -7.441 -5.930 26.726 1.00 80.25 164 GLY A CA 1
ATOM 1277 C C . GLY A 1 164 ? -6.831 -4.599 27.192 1.00 80.25 164 GLY A C 1
ATOM 1278 O O . GLY A 1 164 ? -7.413 -3.923 28.037 1.00 80.25 164 GLY A O 1
ATOM 1279 N N . ILE A 1 165 ? -5.698 -4.173 26.620 1.00 71.31 165 ILE A N 1
ATOM 1280 C CA . ILE A 1 165 ? -4.991 -2.932 26.996 1.00 71.31 165 ILE A CA 1
ATOM 1281 C C . ILE A 1 165 ? -5.811 -1.678 26.640 1.00 71.31 165 ILE A C 1
ATOM 1283 O O . ILE A 1 165 ? -5.745 -0.673 27.343 1.00 71.31 165 ILE A O 1
ATOM 1287 N N . GLU A 1 166 ? -6.606 -1.716 25.565 1.00 63.81 166 GLU A N 1
ATOM 1288 C CA . GLU A 1 166 ? -7.488 -0.590 25.195 1.00 63.81 166 GLU A CA 1
ATOM 1289 C C . GLU A 1 166 ? -8.660 -0.404 26.171 1.00 63.81 166 GLU A C 1
ATOM 1291 O O . GLU A 1 166 ? -9.126 0.717 26.340 1.00 63.81 166 GLU A O 1
ATOM 1296 N N . HIS A 1 167 ? -9.129 -1.471 26.825 1.00 55.50 167 HIS A N 1
ATOM 1297 C CA . HIS A 1 167 ? -10.243 -1.378 27.773 1.00 55.50 167 HIS A CA 1
ATOM 1298 C C . HIS A 1 167 ? -9.773 -0.882 29.148 1.00 55.50 167 HIS A C 1
ATOM 1300 O O . HIS A 1 167 ? -10.452 -0.088 29.792 1.00 55.50 167 HIS A O 1
ATOM 1306 N N . SER A 1 168 ? -8.577 -1.296 29.581 1.00 51.59 168 SER A N 1
ATOM 1307 C CA . SER A 1 168 ? -8.011 -0.886 30.870 1.00 51.59 168 SER A CA 1
ATOM 1308 C C . SER A 1 168 ? -7.552 0.573 30.897 1.00 51.59 168 SER A C 1
ATOM 1310 O O . SER A 1 168 ? -7.654 1.219 31.940 1.00 51.59 168 SER A O 1
ATOM 1312 N N . SER A 1 169 ? -7.100 1.119 29.764 1.00 56.62 169 SER A N 1
ATOM 1313 C CA . SER A 1 169 ? -6.659 2.519 29.671 1.00 56.62 169 SER A CA 1
ATOM 1314 C C . SER A 1 169 ? -7.816 3.523 29.716 1.00 56.62 169 SER A C 1
ATOM 1316 O O . SER A 1 169 ? -7.681 4.541 30.381 1.00 56.62 169 SER A O 1
ATOM 1318 N N . SER A 1 170 ? -8.977 3.225 29.117 1.00 56.91 170 SER A N 1
ATOM 1319 C CA . SER A 1 170 ? -10.157 4.099 29.240 1.00 56.91 170 SER A CA 1
ATOM 1320 C C . SER A 1 170 ? -10.769 4.087 30.644 1.00 56.91 170 SER A C 1
ATOM 1322 O O . SER A 1 170 ? -11.237 5.118 31.112 1.00 56.91 170 SER A O 1
ATOM 1324 N N . VAL A 1 171 ? -10.753 2.933 31.323 1.00 59.34 171 VAL A N 1
ATOM 1325 C CA . VAL A 1 171 ? -11.293 2.795 32.688 1.00 59.34 171 VAL A CA 1
ATOM 1326 C C . VAL A 1 171 ? -10.417 3.534 33.702 1.00 59.34 171 VAL A C 1
ATOM 1328 O O . VAL A 1 171 ? -10.926 4.291 34.519 1.00 59.34 171 VAL A O 1
ATOM 1331 N N . THR A 1 172 ? -9.091 3.393 33.608 1.00 59.91 172 THR A N 1
ATOM 1332 C CA . THR A 1 172 ? -8.166 4.090 34.523 1.00 59.91 172 THR A CA 1
ATOM 1333 C C . THR A 1 172 ? -8.178 5.610 34.352 1.00 59.91 172 THR A C 1
ATOM 1335 O O . THR A 1 172 ? -8.032 6.334 35.338 1.00 59.91 172 THR A O 1
ATOM 1338 N N . GLU A 1 173 ? -8.370 6.116 33.130 1.00 64.12 173 GLU A N 1
ATOM 1339 C CA . GLU A 1 173 ? -8.478 7.557 32.884 1.00 64.12 173 GLU A CA 1
ATOM 1340 C C . GLU A 1 173 ? -9.763 8.138 33.495 1.00 64.12 173 GLU A C 1
ATOM 1342 O O . GLU A 1 173 ? -9.701 9.166 34.176 1.00 64.12 173 GLU A O 1
ATOM 1347 N N . ASP A 1 174 ? -10.898 7.451 33.332 1.00 69.00 174 ASP A N 1
ATOM 1348 C CA . ASP A 1 174 ? -12.188 7.876 33.889 1.00 69.00 174 ASP A CA 1
ATOM 1349 C C . ASP A 1 174 ? -12.180 7.828 35.426 1.00 69.00 174 ASP A C 1
ATOM 1351 O O . ASP A 1 174 ? -12.519 8.817 36.081 1.00 69.00 174 ASP A O 1
ATOM 1355 N N . ASP A 1 175 ? -11.640 6.757 36.017 1.00 68.50 175 ASP A N 1
ATOM 1356 C CA . ASP A 1 175 ? -11.456 6.643 37.469 1.00 68.50 175 ASP A CA 1
ATOM 1357 C C . ASP A 1 175 ? -10.579 7.778 38.022 1.00 68.50 175 ASP A C 1
ATOM 1359 O O . ASP A 1 175 ? -10.906 8.394 39.040 1.00 68.50 175 ASP A O 1
ATOM 1363 N N . SER A 1 176 ? -9.487 8.128 37.333 1.00 72.25 176 SER A N 1
ATOM 1364 C CA . SER A 1 176 ? -8.605 9.225 37.755 1.00 72.25 176 SER A CA 1
ATOM 1365 C C . SER A 1 176 ? -9.281 10.604 37.684 1.00 72.25 176 SER A C 1
ATOM 1367 O O . SER A 1 176 ? -9.035 11.476 38.527 1.00 72.25 176 SER A O 1
ATOM 1369 N N . MET A 1 177 ? -10.162 10.804 36.700 1.00 73.00 177 MET A N 1
ATOM 1370 C CA . MET A 1 177 ? -10.932 12.034 36.511 1.00 73.00 177 MET A CA 1
ATOM 1371 C C . MET A 1 177 ? -12.047 12.163 37.548 1.00 73.00 177 MET A C 1
ATOM 1373 O O . MET A 1 177 ? -12.273 13.262 38.064 1.00 73.00 177 MET A O 1
ATOM 1377 N N . ILE A 1 178 ? -12.705 11.052 37.887 1.00 74.06 178 ILE A N 1
ATOM 1378 C CA . ILE A 1 178 ? -13.692 10.978 38.964 1.00 74.06 178 ILE A CA 1
ATOM 1379 C C . ILE A 1 178 ? -13.015 11.317 40.294 1.00 74.06 178 ILE A C 1
ATOM 1381 O O . ILE A 1 178 ? -13.442 12.260 40.954 1.00 74.06 178 ILE A O 1
ATOM 1385 N N . GLN A 1 179 ? -11.900 10.664 40.635 1.00 72.69 179 GLN A N 1
ATOM 1386 C CA . GLN A 1 179 ? -11.165 10.928 41.881 1.00 72.69 179 GLN A CA 1
ATOM 1387 C C . GLN A 1 179 ? -10.708 12.394 42.001 1.00 72.69 179 GLN A C 1
ATOM 1389 O O . GLN A 1 179 ? -10.878 13.016 43.050 1.00 72.69 179 GLN A O 1
ATOM 1394 N N . ARG A 1 180 ? -10.214 13.006 40.913 1.00 80.00 180 ARG A N 1
ATOM 1395 C CA . ARG A 1 180 ? -9.860 14.440 40.894 1.00 80.00 180 ARG A CA 1
ATOM 1396 C C . ARG A 1 180 ? -11.045 15.378 41.111 1.00 80.00 180 ARG A C 1
ATOM 1398 O O . ARG A 1 180 ? -10.842 16.471 41.636 1.00 80.00 180 ARG A O 1
ATOM 1405 N N . LYS A 1 181 ? -12.247 15.011 40.658 1.00 76.94 181 LYS A N 1
ATOM 1406 C CA . LYS A 1 181 ? -13.462 15.807 40.887 1.00 76.94 181 LYS A CA 1
ATOM 1407 C C . LYS A 1 181 ? -13.924 15.694 42.336 1.00 76.94 181 LYS A C 1
ATOM 1409 O O . LYS A 1 181 ? -14.267 16.712 42.924 1.00 76.94 181 LYS A O 1
ATOM 1414 N N . THR A 1 182 ? -13.864 14.499 42.920 1.00 74.31 182 THR A N 1
ATOM 1415 C CA . THR A 1 182 ? -14.255 14.258 44.317 1.00 74.31 182 THR A CA 1
ATOM 1416 C C . THR A 1 182 ? -13.339 14.972 45.311 1.00 74.31 182 THR A C 1
ATOM 1418 O O . THR A 1 182 ? -13.802 15.420 46.347 1.00 74.31 182 THR A O 1
ATOM 1421 N N . GLN A 1 183 ? -12.054 15.133 44.985 1.00 71.81 183 GLN A N 1
ATOM 1422 C CA . GLN A 1 183 ? -11.062 15.777 45.857 1.00 71.81 183 GLN A CA 1
ATOM 1423 C C . GLN A 1 183 ? -11.062 17.320 45.785 1.00 71.81 183 GLN A C 1
ATOM 1425 O O . GLN A 1 183 ? -10.305 17.970 46.503 1.00 71.81 183 GLN A O 1
ATOM 1430 N N . LYS A 1 184 ? -11.861 17.911 44.885 1.00 69.00 184 LYS A N 1
ATOM 1431 C CA . LYS A 1 184 ? -12.005 19.369 44.703 1.00 69.00 184 LYS A CA 1
ATOM 1432 C C . LYS A 1 184 ? -13.336 19.929 45.234 1.00 69.00 184 LYS A C 1
ATOM 1434 O O . LYS A 1 184 ? -13.604 21.108 45.009 1.00 69.00 184 LYS A O 1
ATOM 1439 N N . MET A 1 185 ? -14.146 19.106 45.901 1.00 53.84 185 MET A N 1
ATOM 1440 C CA . MET A 1 185 ? -15.310 19.514 46.701 1.00 53.84 185 MET A CA 1
ATOM 1441 C C . MET A 1 185 ? -14.973 19.394 48.182 1.00 53.84 185 M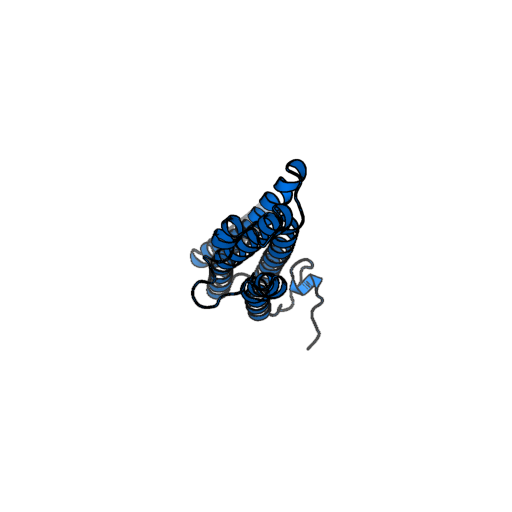ET A C 1
ATOM 1443 O O . MET A 1 185 ? -15.511 20.215 48.952 1.00 53.84 185 MET A O 1
#